Protein AF-A0A850MEY6-F1 (afdb_monomer)

Sequence (244 aa):
MKQANIFVISSWDDVTRLDLKLCELLETYKLKGTFFVVNNWMGKKISKDGLLHISESHEVGAHTLNHVNLTHIPAEVAKREIFESKRLLEKVLGKPVTSFAYPQGSYDKNHVEMVRNAKYLCARTTKPFYTAPAENPYELNVTIWAYPHALRDIRGMFRLFNLSPNLVVSPLRIKKWNELGKQIFDVLLESGGVFHFFGHAWQVEEIDGWRKLEDLLAHIAFRKNVTCVTITEHAKLCYYSGAK

Mean predicted aligned error: 3.36 Å

Structure (mmCIF, N/CA/C/O backbone):
data_AF-A0A850MEY6-F1
#
_entry.id   AF-A0A850MEY6-F1
#
loop_
_atom_site.group_PDB
_atom_site.id
_atom_site.type_symbol
_atom_site.label_atom_id
_atom_site.label_alt_id
_atom_site.label_comp_id
_atom_site.label_asym_id
_atom_site.label_entity_id
_atom_site.label_seq_id
_atom_site.pdbx_PDB_ins_code
_atom_site.Cartn_x
_atom_site.Cartn_y
_atom_site.Cartn_z
_atom_site.occupancy
_atom_site.B_iso_or_equiv
_atom_site.auth_seq_id
_atom_site.auth_comp_id
_atom_site.auth_asym_id
_atom_site.auth_atom_id
_atom_site.pdbx_PDB_model_num
ATOM 1 N N . MET A 1 1 ? -25.469 8.705 18.516 1.00 46.06 1 MET A N 1
ATOM 2 C CA . MET A 1 1 ? -24.566 9.255 17.478 1.00 46.06 1 MET A CA 1
ATOM 3 C C . MET A 1 1 ? -24.394 8.183 16.409 1.00 46.06 1 MET A C 1
ATOM 5 O O . MET A 1 1 ? -24.237 7.031 16.791 1.00 46.06 1 MET A O 1
ATOM 9 N N . LYS A 1 2 ? -24.529 8.495 15.109 1.00 51.94 2 LYS A N 1
ATOM 10 C CA . LYS A 1 2 ? -24.239 7.511 14.045 1.00 51.94 2 LYS A CA 1
ATOM 11 C C . LYS A 1 2 ? -22.766 7.125 14.163 1.00 51.94 2 LYS A C 1
ATOM 13 O O . LYS A 1 2 ? -21.929 8.018 14.229 1.00 51.94 2 LYS A O 1
ATOM 18 N N . GLN A 1 3 ? -22.475 5.831 14.240 1.00 60.31 3 GLN A N 1
ATOM 19 C CA . GLN A 1 3 ? -21.097 5.362 14.304 1.00 60.31 3 GLN A CA 1
ATOM 20 C C . GLN A 1 3 ? -20.411 5.663 12.966 1.00 60.31 3 GLN A C 1
ATOM 22 O O . GLN A 1 3 ? -21.001 5.429 11.909 1.00 60.31 3 GLN A O 1
ATOM 27 N N . ALA A 1 4 ? -19.230 6.276 13.012 1.00 75.88 4 ALA A N 1
ATOM 28 C CA . ALA A 1 4 ? -18.518 6.697 11.816 1.00 75.88 4 ALA A CA 1
ATOM 29 C C . ALA A 1 4 ? -17.870 5.481 11.134 1.00 75.88 4 ALA A C 1
ATOM 31 O O . ALA A 1 4 ? -17.290 4.624 11.798 1.00 75.88 4 ALA A O 1
ATOM 32 N N . ASN A 1 5 ? -17.994 5.385 9.809 1.00 89.50 5 ASN A N 1
ATOM 33 C CA . ASN A 1 5 ? -17.377 4.297 9.052 1.00 89.50 5 ASN A CA 1
ATOM 34 C C . ASN A 1 5 ? -15.889 4.582 8.837 1.00 89.50 5 ASN A C 1
ATOM 36 O O . ASN A 1 5 ? -15.508 5.697 8.466 1.00 89.50 5 ASN A O 1
ATOM 40 N N . ILE A 1 6 ? -15.066 3.552 9.016 1.00 95.75 6 ILE A N 1
ATOM 41 C CA . ILE A 1 6 ? -13.631 3.588 8.738 1.00 95.75 6 ILE A CA 1
ATOM 42 C C . ILE A 1 6 ? -13.306 2.672 7.555 1.00 95.75 6 ILE A C 1
ATOM 44 O O . ILE A 1 6 ? -13.757 1.524 7.490 1.00 95.75 6 ILE A O 1
ATOM 48 N N . PHE A 1 7 ? -12.495 3.171 6.625 1.00 97.44 7 PHE A N 1
ATOM 49 C CA . PHE A 1 7 ? -11.856 2.353 5.600 1.00 97.44 7 PHE A CA 1
ATOM 50 C C . PHE A 1 7 ? -10.504 1.867 6.103 1.00 97.44 7 PHE A C 1
ATOM 52 O O . PHE A 1 7 ? -9.666 2.670 6.507 1.00 97.44 7 PHE A O 1
ATOM 59 N N . VAL A 1 8 ? -10.275 0.559 6.053 1.00 98.38 8 VAL A N 1
ATOM 60 C CA . VAL A 1 8 ? -8.965 -0.035 6.333 1.00 98.38 8 VAL A CA 1
ATOM 61 C C . VAL A 1 8 ? -8.339 -0.471 5.022 1.00 98.38 8 VAL A C 1
ATOM 63 O O . VAL A 1 8 ? -8.944 -1.228 4.263 1.00 98.38 8 VAL A O 1
ATOM 66 N N . ILE A 1 9 ? -7.113 -0.010 4.789 1.00 98.56 9 ILE A N 1
ATOM 67 C CA . ILE A 1 9 ? -6.319 -0.319 3.604 1.00 98.56 9 ILE A CA 1
ATOM 68 C C . ILE A 1 9 ? -4.976 -0.879 4.061 1.00 98.56 9 ILE A C 1
ATOM 70 O O . ILE A 1 9 ? -4.296 -0.294 4.906 1.00 98.56 9 ILE A O 1
ATOM 74 N N . SER A 1 10 ? -4.578 -2.001 3.472 1.00 98.44 10 SER A N 1
ATOM 75 C CA . SER A 1 10 ? -3.247 -2.573 3.641 1.00 98.44 10 SER A CA 1
ATOM 76 C C . SER A 1 10 ? -2.540 -2.603 2.292 1.00 98.44 10 SER A C 1
ATOM 78 O O . SER A 1 10 ? -3.120 -3.072 1.309 1.00 98.44 10 SER A O 1
ATOM 80 N N . SER A 1 11 ? -1.306 -2.105 2.216 1.00 98.69 11 SER A N 1
ATOM 81 C CA . SER A 1 11 ? -0.523 -2.199 0.980 1.00 98.69 11 SER A CA 1
ATOM 82 C C . SER A 1 11 ? 0.934 -2.566 1.198 1.00 98.69 11 SER A C 1
ATOM 84 O O . SER A 1 11 ? 1.550 -2.126 2.166 1.00 98.69 11 SER A O 1
ATOM 86 N N . TRP A 1 12 ? 1.489 -3.320 0.261 1.00 98.75 12 TRP A N 1
ATOM 87 C CA . TRP A 1 12 ? 2.772 -3.984 0.419 1.00 98.75 12 TRP A CA 1
ATOM 88 C C . TRP A 1 12 ? 3.613 -3.806 -0.827 1.00 98.75 12 TRP A C 1
ATOM 90 O O . TRP A 1 12 ? 3.188 -4.163 -1.925 1.00 98.75 12 TRP A O 1
ATOM 100 N N . ASP A 1 13 ? 4.781 -3.213 -0.644 1.00 98.56 13 ASP A N 1
ATOM 101 C CA . ASP A 1 13 ? 5.708 -2.917 -1.728 1.00 98.56 13 ASP A CA 1
ATOM 102 C C . ASP A 1 13 ? 6.723 -4.048 -1.876 1.00 98.56 13 ASP A C 1
ATOM 104 O O . ASP A 1 13 ? 6.916 -4.855 -0.963 1.00 98.56 13 ASP A O 1
ATOM 108 N N . ASP A 1 14 ? 7.415 -4.066 -3.013 1.00 98.00 14 ASP A N 1
ATOM 109 C CA . ASP A 1 14 ? 8.555 -4.952 -3.245 1.00 98.00 14 ASP A CA 1
ATOM 110 C C . ASP A 1 14 ? 8.214 -6.440 -3.172 1.00 98.00 14 ASP A C 1
ATOM 112 O O . ASP A 1 14 ? 8.955 -7.218 -2.574 1.00 98.00 14 ASP A O 1
ATOM 116 N N . VAL A 1 15 ? 7.107 -6.840 -3.806 1.00 98.12 15 VAL A N 1
ATOM 117 C CA . VAL A 1 15 ? 6.575 -8.209 -3.720 1.00 98.12 15 VAL A CA 1
ATOM 118 C C . VAL A 1 15 ? 7.656 -9.275 -3.937 1.00 98.12 15 VAL A C 1
ATOM 120 O O . VAL A 1 15 ? 8.347 -9.337 -4.961 1.00 98.12 15 VAL A O 1
ATOM 123 N N . THR A 1 16 ? 7.747 -10.169 -2.960 1.00 98.12 16 THR A N 1
ATOM 124 C CA . THR A 1 16 ? 8.625 -11.333 -2.892 1.00 98.12 16 THR A CA 1
ATOM 125 C C . THR A 1 16 ? 7.825 -12.591 -2.537 1.00 98.12 16 THR A C 1
ATOM 127 O O . THR A 1 16 ? 6.626 -12.552 -2.292 1.00 98.12 16 THR A O 1
ATOM 130 N N . ARG A 1 17 ? 8.495 -13.741 -2.438 1.00 97.94 17 ARG A N 1
ATOM 131 C CA . ARG A 1 17 ? 7.904 -14.988 -1.927 1.00 97.94 17 ARG A CA 1
ATOM 132 C C . ARG A 1 17 ? 7.351 -14.885 -0.499 1.00 97.94 17 ARG A C 1
ATOM 134 O O . ARG A 1 17 ? 6.489 -15.680 -0.149 1.00 97.94 17 ARG A O 1
ATOM 141 N N . LEU A 1 18 ? 7.840 -13.948 0.322 1.00 98.25 18 LEU A N 1
ATOM 142 C CA . LEU A 1 18 ? 7.333 -13.750 1.688 1.00 98.25 18 LEU A CA 1
ATOM 143 C C . LEU A 1 18 ? 5.910 -13.188 1.690 1.00 98.25 18 LEU A C 1
ATOM 145 O O . LEU A 1 18 ? 5.170 -13.389 2.648 1.00 98.25 18 LEU A O 1
ATOM 149 N N . ASP A 1 19 ? 5.512 -12.528 0.607 1.00 98.56 19 ASP A N 1
ATOM 150 C CA . ASP A 1 19 ? 4.178 -11.968 0.469 1.00 98.56 19 ASP A CA 1
ATOM 151 C C . ASP A 1 19 ? 3.103 -13.060 0.365 1.00 98.56 19 ASP A C 1
ATOM 153 O O . ASP A 1 19 ? 1.959 -12.794 0.701 1.00 98.56 19 ASP A O 1
ATOM 157 N N . LEU A 1 20 ? 3.461 -14.308 0.024 1.00 98.44 20 LEU A N 1
ATOM 158 C CA . LEU A 1 20 ? 2.539 -15.452 0.095 1.00 98.44 20 LEU A CA 1
ATOM 159 C C . LEU A 1 20 ? 2.096 -15.726 1.542 1.00 98.44 20 LEU A C 1
ATOM 161 O O . LEU A 1 20 ? 0.903 -15.777 1.821 1.00 98.44 20 LEU A O 1
ATOM 165 N N . LYS A 1 21 ? 3.050 -15.768 2.484 1.00 98.31 21 LYS A N 1
ATOM 166 C CA . LYS A 1 21 ? 2.773 -15.878 3.930 1.00 98.31 21 LYS A CA 1
ATOM 167 C C . LYS A 1 21 ? 1.927 -14.705 4.429 1.00 98.31 21 LYS A C 1
ATOM 169 O O . LYS A 1 21 ? 1.056 -14.863 5.278 1.00 98.31 21 LYS A O 1
ATOM 174 N N . LEU A 1 22 ? 2.197 -13.507 3.916 1.00 98.56 22 LEU A N 1
ATOM 175 C CA . LEU A 1 22 ? 1.427 -12.320 4.263 1.00 98.56 22 LEU A CA 1
ATOM 176 C C . LEU A 1 22 ? -0.014 -12.381 3.736 1.00 98.56 22 LEU A C 1
ATOM 178 O O . LEU A 1 22 ? -0.918 -11.955 4.449 1.00 98.56 22 LEU A O 1
ATOM 182 N N . CYS A 1 23 ? -0.237 -12.904 2.528 1.00 98.12 23 CYS A N 1
ATOM 183 C CA . CYS A 1 23 ? -1.581 -13.101 1.981 1.00 98.12 23 CYS A CA 1
ATOM 184 C C . CYS A 1 23 ? -2.399 -14.030 2.877 1.00 98.12 23 CYS A C 1
ATOM 186 O O . CYS A 1 23 ? -3.453 -13.625 3.358 1.00 98.12 23 CYS A O 1
ATOM 188 N N . GLU A 1 24 ? -1.858 -15.204 3.212 1.00 98.00 24 GLU A N 1
ATOM 189 C CA . GLU A 1 24 ? -2.502 -16.159 4.127 1.00 98.00 24 GLU A CA 1
ATOM 190 C C . GLU A 1 24 ? -2.858 -15.508 5.478 1.00 98.00 24 GLU A C 1
ATOM 192 O O . GLU A 1 24 ? -3.949 -15.702 6.029 1.00 98.00 24 GLU A O 1
ATOM 197 N N . LEU A 1 25 ? -1.956 -14.673 6.006 1.00 98.50 25 LEU A N 1
ATOM 198 C CA . LEU A 1 25 ? -2.193 -13.941 7.245 1.00 98.50 25 LEU A CA 1
ATOM 199 C C . LEU A 1 25 ? -3.326 -12.909 7.101 1.00 98.50 25 LEU A C 1
ATOM 201 O O . LEU A 1 25 ? -4.195 -12.832 7.967 1.00 98.50 25 LEU A O 1
ATOM 205 N N . LEU A 1 26 ? -3.359 -12.120 6.024 1.00 98.50 26 LEU A N 1
ATOM 206 C CA . LEU A 1 26 ? -4.442 -11.158 5.776 1.00 98.50 26 LEU A CA 1
ATOM 207 C C . LEU A 1 26 ? -5.796 -11.866 5.614 1.00 98.50 26 LEU A C 1
ATOM 209 O O . LEU A 1 26 ? -6.794 -11.419 6.189 1.00 98.50 26 LEU A O 1
ATOM 213 N N . GLU A 1 27 ? -5.825 -12.985 4.889 1.00 97.62 27 GLU A N 1
ATOM 214 C CA . GLU A 1 27 ? -7.019 -13.806 4.671 1.00 97.62 27 GLU A CA 1
ATOM 215 C C . GLU A 1 27 ? -7.578 -14.374 5.980 1.00 97.62 27 GLU A C 1
ATOM 217 O O . GLU A 1 27 ? -8.789 -14.297 6.209 1.00 97.62 27 GLU A O 1
ATOM 222 N N . THR A 1 28 ? -6.707 -14.833 6.887 1.00 97.94 28 THR A N 1
ATOM 223 C CA . THR A 1 28 ? -7.082 -15.308 8.235 1.00 97.94 28 THR A CA 1
ATOM 224 C C . THR A 1 28 ? -7.922 -14.273 8.992 1.00 97.94 28 THR A C 1
ATOM 226 O O . THR A 1 28 ? -8.887 -14.613 9.681 1.00 97.94 28 THR A O 1
ATOM 229 N N . TYR A 1 29 ? -7.611 -12.989 8.811 1.00 97.88 29 TYR A N 1
ATOM 230 C CA . TYR A 1 29 ? -8.306 -11.877 9.459 1.00 97.88 29 TYR A CA 1
ATOM 231 C C . TYR A 1 29 ? -9.373 -11.207 8.581 1.00 97.88 29 TYR A C 1
ATOM 233 O O . TYR A 1 29 ? -9.971 -10.213 8.996 1.00 97.88 29 TYR A O 1
ATOM 241 N N . LYS A 1 30 ? -9.666 -11.758 7.394 1.00 96.25 30 LYS A N 1
ATOM 242 C CA . LYS A 1 30 ? -10.596 -11.198 6.395 1.00 96.25 30 LYS A CA 1
ATOM 243 C C . LYS A 1 30 ? -10.234 -9.774 5.958 1.00 96.25 30 LYS A C 1
ATOM 245 O O . LYS A 1 30 ? -11.112 -8.957 5.672 1.00 96.25 30 LYS A O 1
ATOM 250 N N . LEU A 1 31 ? -8.941 -9.464 5.921 1.00 97.50 31 LEU A N 1
ATOM 251 C CA . LEU A 1 31 ? -8.420 -8.213 5.383 1.00 97.50 31 LEU A CA 1
ATOM 252 C C . LEU A 1 31 ? -8.000 -8.409 3.926 1.00 97.50 31 LEU A C 1
ATOM 254 O O . LEU A 1 31 ? -7.572 -9.484 3.515 1.00 97.50 31 LEU A O 1
ATOM 258 N N . LYS A 1 32 ? -8.105 -7.337 3.140 1.00 97.00 32 LYS A N 1
ATOM 259 C CA . LYS A 1 32 ? -7.581 -7.297 1.774 1.00 97.00 32 LYS A CA 1
ATOM 260 C C . LYS A 1 32 ? -6.239 -6.572 1.750 1.00 97.00 32 LYS A C 1
ATOM 262 O O . LYS A 1 32 ? -6.050 -5.598 2.479 1.00 97.00 32 LYS A O 1
ATOM 267 N N . GLY A 1 33 ? -5.338 -7.023 0.881 1.00 98.38 33 GLY A N 1
ATOM 268 C CA . GLY A 1 33 ? -4.076 -6.355 0.578 1.00 98.38 33 GLY A CA 1
ATOM 269 C C . GLY A 1 33 ? -4.045 -5.763 -0.832 1.00 98.38 33 GLY A C 1
ATOM 270 O O . GLY A 1 33 ? -4.787 -6.180 -1.722 1.00 98.38 33 GLY A O 1
ATOM 271 N N . THR A 1 34 ? -3.171 -4.777 -1.029 1.00 98.88 34 THR A N 1
ATOM 272 C CA . THR A 1 34 ? -2.706 -4.322 -2.348 1.00 98.88 34 THR A CA 1
ATOM 273 C C . THR A 1 34 ? -1.200 -4.537 -2.451 1.00 98.88 34 THR A C 1
ATOM 275 O O . THR A 1 34 ? -0.451 -3.938 -1.686 1.00 98.88 34 THR A O 1
ATOM 278 N N . PHE A 1 35 ? -0.758 -5.371 -3.385 1.00 98.88 35 PHE A N 1
ATOM 279 C CA . PHE A 1 35 ? 0.627 -5.819 -3.522 1.00 98.88 35 PHE A CA 1
ATOM 280 C C . PHE A 1 35 ? 1.276 -5.190 -4.757 1.00 98.88 35 PHE A C 1
ATOM 282 O O . PHE A 1 35 ? 0.852 -5.442 -5.885 1.00 98.88 35 PHE A O 1
ATOM 289 N N . PHE A 1 36 ? 2.287 -4.348 -4.558 1.00 98.81 36 PHE A N 1
ATOM 290 C CA . PHE A 1 36 ? 2.920 -3.551 -5.603 1.00 98.81 36 PHE A CA 1
ATOM 291 C C . PHE A 1 36 ? 4.180 -4.230 -6.152 1.00 98.81 36 PHE A C 1
ATOM 293 O O . PHE A 1 36 ? 5.188 -4.393 -5.465 1.00 98.81 36 PHE A O 1
ATOM 300 N N . VAL A 1 37 ? 4.122 -4.625 -7.424 1.00 98.69 37 VAL A N 1
ATOM 301 C CA . VAL A 1 37 ? 5.127 -5.484 -8.062 1.00 98.69 37 VAL A CA 1
ATOM 302 C C . VAL A 1 37 ? 6.134 -4.674 -8.865 1.00 98.69 37 VAL A C 1
ATOM 304 O O . VAL A 1 37 ? 5.768 -3.887 -9.739 1.00 98.69 37 VAL A O 1
ATOM 307 N N . VAL A 1 38 ? 7.415 -4.960 -8.637 1.00 98.62 38 VAL A N 1
ATOM 308 C CA . VAL A 1 38 ? 8.517 -4.551 -9.514 1.00 98.62 38 VAL A CA 1
ATOM 309 C C . VAL A 1 38 ? 8.675 -5.601 -10.614 1.00 98.62 38 VAL A C 1
ATOM 311 O O . VAL A 1 38 ? 9.058 -6.743 -10.342 1.00 98.62 38 VAL A O 1
ATOM 314 N N . ASN A 1 39 ? 8.389 -5.252 -11.871 1.00 97.62 39 ASN A N 1
ATOM 315 C CA . ASN A 1 39 ? 8.290 -6.259 -12.937 1.00 97.62 39 ASN A CA 1
ATOM 316 C C . ASN A 1 39 ? 9.573 -7.083 -13.121 1.00 97.62 39 ASN A C 1
ATOM 318 O O . ASN A 1 39 ? 9.497 -8.301 -13.274 1.00 97.62 39 ASN A O 1
ATOM 322 N N . ASN A 1 40 ? 10.754 -6.458 -13.078 1.00 97.06 40 ASN A N 1
ATOM 323 C CA . ASN A 1 40 ? 12.022 -7.154 -13.333 1.00 97.06 40 ASN A CA 1
ATOM 324 C C . ASN A 1 40 ? 12.514 -8.017 -12.159 1.00 97.06 40 ASN A C 1
ATOM 326 O O . ASN A 1 40 ? 13.584 -8.635 -12.241 1.00 97.06 40 ASN A O 1
ATOM 330 N N . TRP A 1 41 ? 11.740 -8.084 -11.074 1.00 97.00 41 TRP A N 1
ATOM 331 C CA . TRP A 1 41 ? 11.948 -9.021 -9.974 1.00 97.00 41 TRP A CA 1
ATOM 332 C C . TRP A 1 41 ? 11.083 -10.281 -10.094 1.00 97.00 41 TRP A C 1
ATOM 334 O O . TRP A 1 41 ? 11.363 -11.270 -9.409 1.00 97.00 41 TRP A O 1
ATOM 344 N N . MET A 1 42 ? 10.087 -10.299 -10.987 1.00 95.06 42 MET A N 1
ATOM 345 C CA . MET A 1 42 ? 9.326 -11.511 -11.297 1.00 95.06 42 MET A CA 1
ATOM 346 C C . MET A 1 42 ? 10.258 -12.614 -11.823 1.00 95.06 42 MET A C 1
ATOM 348 O O . MET A 1 42 ? 11.201 -12.359 -12.571 1.00 95.06 42 MET A O 1
ATOM 352 N N . GLY A 1 43 ? 10.026 -13.850 -11.384 1.00 92.88 43 GLY A N 1
ATOM 353 C CA . GLY A 1 43 ? 10.892 -15.006 -11.637 1.00 92.88 43 GLY A CA 1
ATOM 354 C C . GLY A 1 43 ? 12.149 -15.069 -10.759 1.00 92.88 43 GLY A C 1
ATOM 355 O O . GLY A 1 43 ? 12.790 -16.113 -10.714 1.00 92.88 43 GLY A O 1
ATOM 356 N N . LYS A 1 44 ? 12.495 -13.991 -10.038 1.00 94.56 44 LYS A N 1
ATOM 357 C CA . LYS A 1 44 ? 13.663 -13.931 -9.136 1.00 94.56 44 LYS A CA 1
ATOM 358 C C . LYS A 1 44 ? 13.268 -13.844 -7.665 1.00 94.56 44 LYS A C 1
ATOM 360 O O . LYS A 1 44 ? 13.828 -14.545 -6.830 1.00 94.56 44 LYS A O 1
ATOM 365 N N . LYS A 1 45 ? 12.335 -12.947 -7.342 1.00 96.94 45 LYS A N 1
ATOM 366 C CA . LYS A 1 45 ? 11.856 -12.684 -5.976 1.00 96.94 45 LYS A CA 1
ATOM 367 C C . LYS A 1 45 ? 10.490 -13.310 -5.714 1.00 96.94 45 LYS A C 1
ATOM 369 O O . LYS A 1 45 ? 10.238 -13.709 -4.583 1.00 96.94 45 LYS A O 1
ATOM 374 N N . ILE A 1 46 ? 9.658 -13.427 -6.746 1.00 97.00 46 ILE A N 1
ATOM 375 C CA . ILE A 1 46 ? 8.332 -14.055 -6.727 1.00 97.00 46 ILE A CA 1
ATOM 376 C C . ILE A 1 46 ? 8.120 -14.817 -8.043 1.00 97.00 46 ILE A C 1
ATOM 378 O O . ILE A 1 46 ? 8.524 -14.335 -9.104 1.00 97.00 46 ILE A O 1
ATOM 382 N N . SER A 1 47 ? 7.539 -16.017 -7.993 1.00 97.56 47 SER A N 1
ATOM 383 C CA . SER A 1 47 ? 7.194 -16.783 -9.199 1.00 97.56 47 SER A CA 1
ATOM 384 C C . SER A 1 47 ? 5.938 -16.216 -9.867 1.00 97.56 47 SER A C 1
ATOM 386 O O . SER A 1 47 ? 5.147 -15.517 -9.235 1.00 97.56 47 SER A O 1
ATOM 388 N N . LYS A 1 48 ? 5.728 -16.534 -11.151 1.00 97.12 48 LYS A N 1
ATOM 389 C CA . LYS A 1 48 ? 4.485 -16.166 -11.845 1.00 97.12 48 LYS A CA 1
ATOM 390 C C . LYS A 1 48 ? 3.261 -16.749 -11.132 1.00 97.12 48 LYS A C 1
ATOM 392 O O . LYS A 1 48 ? 2.303 -16.022 -10.908 1.00 97.12 48 LYS A O 1
ATOM 397 N N . ASP A 1 49 ? 3.324 -18.021 -10.750 1.00 97.88 49 ASP A N 1
ATOM 398 C CA . ASP A 1 49 ? 2.209 -18.709 -10.093 1.00 97.88 49 ASP A CA 1
ATOM 399 C C . ASP A 1 49 ? 1.923 -18.127 -8.709 1.00 97.88 49 ASP A C 1
ATOM 401 O O . ASP A 1 49 ? 0.768 -17.897 -8.371 1.00 97.88 49 ASP A O 1
ATOM 405 N N . GLY A 1 50 ? 2.967 -17.784 -7.945 1.00 97.94 50 GLY A N 1
ATOM 406 C CA . GLY A 1 50 ? 2.801 -17.097 -6.667 1.00 97.94 50 GLY A CA 1
ATOM 407 C C . GLY A 1 50 ? 2.119 -15.742 -6.841 1.00 97.94 50 GLY A C 1
ATOM 408 O O . GLY A 1 50 ? 1.213 -15.405 -6.091 1.00 97.94 50 GLY A O 1
ATOM 409 N N . LEU A 1 51 ? 2.489 -14.983 -7.874 1.00 97.69 51 LEU A N 1
ATOM 410 C CA . LEU A 1 51 ? 1.834 -13.710 -8.157 1.00 97.69 51 LEU A CA 1
ATOM 411 C C . LEU A 1 51 ? 0.371 -13.875 -8.602 1.00 97.69 51 LEU A C 1
ATOM 413 O O . LEU A 1 51 ? -0.483 -13.082 -8.204 1.00 97.69 51 LEU A O 1
ATOM 417 N N . LEU A 1 52 ? 0.079 -14.888 -9.422 1.00 98.31 52 LEU A N 1
ATOM 418 C CA . LEU A 1 52 ? -1.291 -15.212 -9.819 1.00 98.31 52 LEU A CA 1
ATOM 419 C C . LEU A 1 52 ? -2.139 -15.574 -8.600 1.00 98.31 52 LEU A C 1
ATOM 421 O O . LEU A 1 52 ? -3.230 -15.023 -8.478 1.00 98.31 52 LEU A O 1
ATOM 425 N N . HIS A 1 53 ? -1.600 -16.385 -7.688 1.00 98.06 53 HIS A N 1
ATOM 426 C CA . HIS A 1 53 ? -2.254 -16.761 -6.438 1.00 98.06 53 HIS A CA 1
ATOM 427 C C . HIS A 1 53 ? -2.587 -15.545 -5.562 1.00 98.06 53 HIS A C 1
ATOM 429 O O . HIS A 1 53 ? -3.742 -15.359 -5.197 1.00 98.06 53 HIS A O 1
ATOM 435 N N . ILE A 1 54 ? -1.628 -14.633 -5.328 1.00 98.31 54 ILE A N 1
ATOM 436 C CA . ILE A 1 54 ? -1.893 -13.361 -4.618 1.00 98.31 54 ILE A CA 1
ATOM 437 C C . ILE A 1 54 ? -3.074 -12.624 -5.263 1.00 98.31 54 ILE A C 1
ATOM 439 O O . ILE A 1 54 ? -3.939 -12.069 -4.585 1.00 98.31 54 ILE A O 1
ATOM 443 N N . SER A 1 55 ? -3.127 -12.624 -6.594 1.00 98.12 55 SER A N 1
ATOM 444 C CA . SER A 1 55 ? -4.151 -11.902 -7.335 1.00 98.12 55 SER A CA 1
ATOM 445 C C . SER A 1 55 ? -5.561 -12.503 -7.211 1.00 98.12 55 SER A C 1
ATOM 447 O O . SER A 1 55 ? -6.514 -11.831 -7.601 1.00 98.12 55 SER A O 1
ATOM 449 N N . GLU A 1 56 ? -5.733 -13.729 -6.713 1.00 97.00 56 GLU A N 1
ATOM 450 C CA . GLU A 1 56 ? -7.050 -14.370 -6.565 1.00 97.00 56 GLU A CA 1
ATOM 451 C C . GLU A 1 56 ? -7.903 -13.668 -5.498 1.00 97.00 56 GLU A C 1
ATOM 453 O O . GLU A 1 56 ? -9.081 -13.394 -5.736 1.00 97.00 56 GLU A O 1
ATOM 458 N N . SER A 1 57 ? -7.285 -13.294 -4.372 1.00 95.56 57 SER A N 1
ATOM 459 C CA . SER A 1 57 ? -7.956 -12.687 -3.209 1.00 95.56 57 SER A CA 1
ATOM 460 C C . SER A 1 57 ? -7.569 -11.226 -2.957 1.00 95.56 57 SER A C 1
ATOM 462 O O . SER A 1 57 ? -8.228 -10.520 -2.182 1.00 95.56 57 SER A O 1
ATOM 464 N N . HIS A 1 58 ? -6.491 -10.747 -3.581 1.00 98.56 58 HIS A N 1
ATOM 465 C CA . HIS A 1 58 ? -5.925 -9.427 -3.323 1.00 98.56 58 HIS A CA 1
ATOM 466 C C . HIS A 1 58 ? -5.683 -8.620 -4.599 1.00 98.56 58 HIS A C 1
ATOM 468 O O . HIS A 1 58 ? -5.645 -9.132 -5.721 1.00 98.56 58 HIS A O 1
ATOM 474 N N . GLU A 1 59 ? -5.525 -7.308 -4.428 1.00 98.81 59 GLU A N 1
ATOM 475 C CA . GLU A 1 59 ? -5.148 -6.434 -5.530 1.00 98.81 59 GLU A CA 1
ATOM 476 C C . GLU A 1 59 ? -3.649 -6.558 -5.810 1.00 98.81 59 GLU A C 1
ATOM 478 O O . GLU A 1 59 ? -2.832 -6.533 -4.890 1.00 98.81 59 GLU A O 1
ATOM 483 N N . VAL A 1 60 ? -3.285 -6.620 -7.090 1.00 98.88 60 VAL A N 1
ATOM 484 C CA . VAL A 1 60 ? -1.900 -6.496 -7.548 1.00 98.88 60 VAL A CA 1
ATOM 485 C C . VAL A 1 60 ? -1.757 -5.178 -8.310 1.00 98.88 60 VAL A C 1
ATOM 487 O O . VAL A 1 60 ? -2.436 -4.956 -9.314 1.00 98.88 60 VAL A O 1
ATOM 490 N N . GLY A 1 61 ? -0.881 -4.307 -7.815 1.00 98.75 61 GLY A N 1
ATOM 491 C CA . GLY A 1 61 ? -0.547 -3.006 -8.389 1.00 98.75 61 GLY A CA 1
ATOM 492 C C . GLY A 1 61 ? 0.865 -2.974 -8.978 1.00 98.75 61 GLY A C 1
ATOM 493 O O . GLY A 1 61 ? 1.676 -3.876 -8.766 1.00 98.75 61 GLY A O 1
ATOM 494 N N . ALA A 1 62 ? 1.182 -1.910 -9.710 1.00 98.81 62 ALA A N 1
ATOM 495 C CA . ALA A 1 62 ? 2.487 -1.726 -10.347 1.00 98.81 62 ALA A CA 1
ATOM 496 C C . ALA A 1 62 ? 3.452 -0.877 -9.499 1.00 98.81 62 ALA A C 1
ATOM 498 O O . ALA A 1 62 ? 3.036 0.104 -8.878 1.00 98.81 62 ALA A O 1
ATOM 499 N N . HIS A 1 63 ? 4.748 -1.209 -9.530 1.00 98.62 63 HIS A N 1
ATOM 500 C CA . HIS A 1 63 ? 5.810 -0.515 -8.792 1.00 98.62 63 HIS A CA 1
ATOM 501 C C . HIS A 1 63 ? 7.042 -0.187 -9.651 1.00 98.62 63 HIS A C 1
ATOM 503 O O . HIS A 1 63 ? 8.181 -0.340 -9.213 1.00 98.62 63 HIS A O 1
ATOM 509 N N . THR A 1 64 ? 6.818 0.286 -10.883 1.00 98.69 64 THR A N 1
ATOM 510 C CA . THR A 1 64 ? 7.830 0.471 -11.952 1.00 98.69 64 THR A CA 1
ATOM 511 C C . THR A 1 64 ? 8.427 -0.843 -12.470 1.00 98.69 64 THR A C 1
ATOM 513 O O . THR A 1 64 ? 8.176 -1.925 -11.935 1.00 98.69 64 THR A O 1
ATOM 516 N N . LEU A 1 65 ? 9.214 -0.776 -13.549 1.00 98.19 65 LEU A N 1
ATOM 517 C CA . LEU A 1 65 ? 9.898 -1.960 -14.067 1.00 98.19 65 LEU A CA 1
ATOM 518 C C . LEU A 1 65 ? 11.067 -2.357 -13.171 1.00 98.19 65 LEU A C 1
ATOM 520 O O . LEU A 1 65 ? 11.282 -3.547 -12.937 1.00 98.19 65 LEU A O 1
ATOM 524 N N . ASN A 1 66 ? 11.836 -1.361 -12.728 1.00 98.31 66 ASN A N 1
ATOM 525 C CA . ASN A 1 66 ? 13.168 -1.545 -12.152 1.00 98.31 66 ASN A CA 1
ATOM 526 C C . ASN A 1 66 ? 13.319 -1.036 -10.714 1.00 98.31 66 ASN A C 1
ATOM 528 O O . ASN A 1 66 ? 14.433 -1.053 -10.196 1.00 98.31 66 ASN A O 1
ATOM 532 N N . HIS A 1 67 ? 12.237 -0.589 -10.073 1.00 98.06 67 HIS A N 1
ATOM 533 C CA . HIS A 1 67 ? 12.273 0.036 -8.747 1.00 98.06 67 HIS A CA 1
ATOM 534 C C . HIS A 1 67 ? 13.143 1.311 -8.719 1.00 98.06 67 HIS A C 1
ATOM 536 O O . HIS A 1 67 ? 13.934 1.554 -7.806 1.00 98.06 67 HIS A O 1
ATOM 542 N N . VAL A 1 68 ? 13.034 2.128 -9.770 1.00 97.75 68 VAL A N 1
ATOM 543 C CA . VAL A 1 68 ? 13.813 3.367 -9.911 1.00 97.75 68 VAL A CA 1
ATOM 544 C C . VAL A 1 68 ? 13.121 4.539 -9.231 1.00 97.75 68 VAL A C 1
ATOM 546 O O . VAL A 1 68 ? 11.898 4.674 -9.271 1.00 97.75 68 VAL A O 1
ATOM 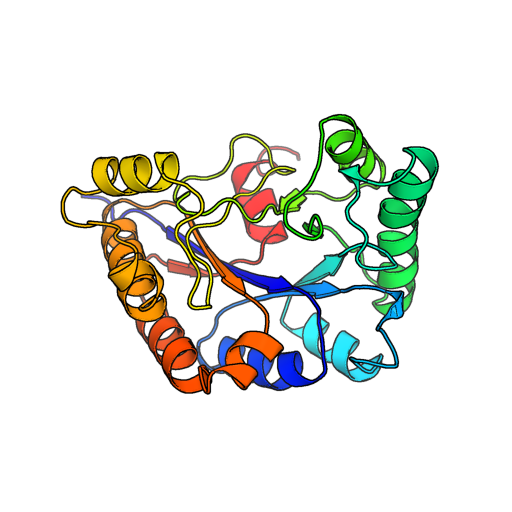549 N N . ASN A 1 69 ? 13.916 5.436 -8.647 1.00 97.94 69 ASN A N 1
ATOM 550 C CA . ASN A 1 69 ? 13.392 6.717 -8.199 1.00 97.94 69 ASN A CA 1
ATOM 551 C C . ASN A 1 69 ? 13.103 7.595 -9.425 1.00 97.94 69 ASN A C 1
ATOM 553 O O . ASN A 1 69 ? 14.024 8.044 -10.111 1.00 97.94 69 ASN A O 1
ATOM 557 N N . LEU A 1 70 ? 11.817 7.830 -9.686 1.00 98.25 70 LEU A N 1
ATOM 558 C CA . LEU A 1 70 ? 11.346 8.543 -10.869 1.00 98.25 70 LEU A CA 1
ATOM 559 C C . LEU A 1 70 ? 11.880 9.984 -10.947 1.00 98.25 70 LEU A C 1
ATOM 561 O O . LEU A 1 70 ? 12.120 10.485 -12.040 1.00 98.25 70 LEU A O 1
ATOM 565 N N . THR A 1 71 ? 12.160 10.635 -9.811 1.00 98.06 71 THR A N 1
ATOM 566 C CA . THR A 1 71 ? 12.685 12.013 -9.790 1.00 98.06 71 THR A CA 1
ATOM 567 C C . THR A 1 71 ? 14.179 12.106 -10.102 1.00 98.06 71 THR A C 1
ATOM 569 O O . THR A 1 71 ? 14.709 13.209 -10.197 1.00 98.06 71 THR A O 1
ATOM 572 N N . HIS A 1 72 ? 14.884 10.978 -10.233 1.00 97.94 72 HIS A N 1
ATOM 573 C CA . HIS A 1 72 ? 16.323 10.930 -10.529 1.00 97.94 72 HIS A CA 1
ATOM 574 C C . HIS A 1 72 ? 16.635 10.474 -11.959 1.00 97.94 72 HIS A C 1
ATOM 576 O O . HIS A 1 72 ? 17.799 10.263 -12.298 1.00 97.94 72 HIS A O 1
ATOM 582 N N . ILE A 1 73 ? 15.615 10.296 -12.797 1.00 98.25 73 ILE A N 1
ATOM 583 C CA . ILE A 1 73 ? 15.763 9.791 -14.162 1.00 98.25 73 ILE A CA 1
ATOM 584 C C . ILE A 1 73 ? 15.102 10.737 -15.174 1.00 98.25 73 ILE A C 1
ATOM 586 O O . ILE A 1 73 ? 14.218 11.513 -14.811 1.00 98.25 73 ILE A O 1
ATOM 590 N N . PRO A 1 74 ? 15.495 10.687 -16.459 1.00 98.31 74 PRO A N 1
ATOM 591 C CA . PRO A 1 74 ? 14.845 11.482 -17.497 1.00 98.31 74 PRO A CA 1
ATOM 592 C C . PRO A 1 74 ? 13.360 11.128 -17.670 1.00 98.31 74 PRO A C 1
ATOM 594 O O . PRO A 1 74 ? 12.976 9.962 -17.564 1.00 98.31 74 PRO A O 1
ATOM 597 N N . ALA A 1 75 ? 12.540 12.119 -18.033 1.00 98.12 75 ALA A N 1
ATOM 598 C CA . ALA A 1 75 ? 11.084 11.979 -18.160 1.00 98.12 75 ALA A CA 1
ATOM 599 C C . ALA A 1 75 ? 10.643 10.844 -19.106 1.00 98.12 75 ALA A C 1
ATOM 601 O O . ALA A 1 75 ? 9.713 10.106 -18.791 1.00 98.12 75 ALA A O 1
ATOM 602 N N . GLU A 1 76 ? 11.331 10.650 -20.234 1.00 98.19 76 GLU A N 1
ATOM 603 C CA . GLU A 1 76 ? 11.026 9.547 -21.160 1.00 98.19 76 GLU A CA 1
ATOM 604 C C . GLU A 1 76 ? 11.321 8.168 -20.551 1.00 98.19 76 GLU A C 1
ATOM 606 O O . GLU A 1 76 ? 10.589 7.204 -20.787 1.00 98.19 76 GLU A O 1
ATOM 611 N N . VAL A 1 77 ? 12.353 8.070 -19.704 1.00 98.50 77 VAL A N 1
ATOM 612 C CA . VAL A 1 77 ? 12.658 6.838 -18.965 1.00 98.50 77 VAL A CA 1
ATOM 613 C C . VAL A 1 77 ? 11.587 6.595 -17.904 1.00 98.50 77 VAL A C 1
ATOM 615 O O . VAL A 1 77 ? 11.060 5.489 -17.833 1.00 98.50 77 VAL A O 1
ATOM 618 N N . ALA A 1 78 ? 11.192 7.622 -17.145 1.00 98.69 78 ALA A N 1
ATOM 619 C CA . ALA A 1 78 ? 10.112 7.527 -16.160 1.00 98.69 78 ALA A CA 1
ATOM 620 C C . ALA A 1 78 ? 8.781 7.098 -16.799 1.00 98.69 78 ALA A C 1
ATOM 622 O O . ALA A 1 78 ? 8.096 6.205 -16.298 1.00 98.69 78 ALA A O 1
ATOM 623 N N . LYS A 1 79 ? 8.445 7.666 -17.961 1.00 98.69 79 LYS A N 1
ATOM 624 C CA . LYS A 1 79 ? 7.270 7.271 -18.741 1.00 98.69 79 LYS A CA 1
ATOM 625 C C . LYS A 1 79 ? 7.336 5.795 -19.127 1.00 98.69 79 LYS A C 1
ATOM 627 O O . LYS A 1 79 ? 6.368 5.070 -18.911 1.00 98.69 79 LYS A O 1
ATOM 632 N N . ARG A 1 80 ? 8.476 5.321 -19.640 1.00 98.69 80 ARG A N 1
A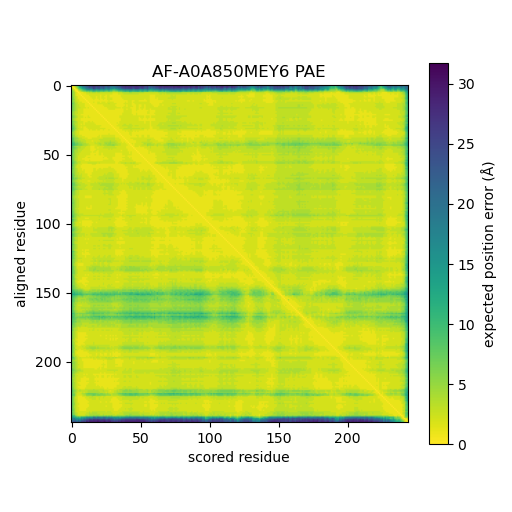TOM 633 C CA . ARG A 1 80 ? 8.666 3.898 -19.955 1.00 98.69 80 ARG A CA 1
ATOM 634 C C . ARG A 1 80 ? 8.498 3.017 -18.717 1.00 98.69 80 ARG A C 1
ATOM 636 O O . ARG A 1 80 ? 7.775 2.031 -18.787 1.00 98.69 80 ARG A O 1
ATOM 643 N N . GLU A 1 81 ? 9.113 3.380 -17.595 1.00 98.81 81 GLU A N 1
ATOM 644 C CA . GLU A 1 81 ? 9.011 2.655 -16.320 1.00 98.81 81 GLU A CA 1
ATOM 645 C C . GLU A 1 81 ? 7.561 2.489 -15.850 1.00 98.81 81 GLU A C 1
ATOM 647 O O . GLU A 1 81 ? 7.183 1.416 -15.387 1.00 98.81 81 GLU A O 1
ATOM 652 N N . ILE A 1 82 ? 6.731 3.521 -16.010 1.00 98.88 82 ILE A N 1
ATOM 653 C CA . ILE A 1 82 ? 5.325 3.520 -15.584 1.00 98.88 82 ILE A CA 1
ATOM 654 C C . ILE A 1 82 ? 4.436 2.717 -16.548 1.00 98.88 82 ILE A C 1
ATOM 656 O O . ILE A 1 82 ? 3.651 1.869 -16.110 1.00 98.88 82 ILE A O 1
ATOM 660 N N . PHE A 1 83 ? 4.542 2.984 -17.854 1.00 98.81 83 PHE A N 1
ATOM 661 C CA . PHE A 1 83 ? 3.664 2.396 -18.873 1.00 98.81 83 PHE A CA 1
ATOM 662 C C . PHE A 1 83 ? 3.960 0.913 -19.101 1.00 98.81 83 PHE A C 1
ATOM 664 O O . PHE A 1 83 ? 3.044 0.089 -19.134 1.00 98.81 83 PHE A O 1
ATOM 671 N N . GLU A 1 84 ? 5.236 0.554 -19.226 1.00 98.69 84 GLU A N 1
ATOM 672 C CA . GLU A 1 84 ? 5.619 -0.834 -19.469 1.00 98.69 84 GLU A CA 1
ATOM 673 C C . GLU A 1 84 ? 5.399 -1.704 -18.231 1.00 98.69 84 GLU A C 1
ATOM 675 O O . GLU A 1 84 ? 5.066 -2.880 -18.381 1.00 98.69 84 GLU A O 1
ATOM 680 N N . SER A 1 85 ? 5.518 -1.140 -17.021 1.00 98.56 85 SER A N 1
ATOM 681 C CA . SER A 1 85 ? 5.193 -1.859 -15.785 1.00 98.56 85 SER A CA 1
ATOM 682 C C . SER A 1 85 ? 3.742 -2.335 -15.794 1.00 98.56 85 SER A C 1
ATOM 684 O O . SER A 1 85 ? 3.502 -3.531 -15.611 1.00 98.56 85 SER A O 1
ATOM 686 N N . LYS A 1 86 ? 2.797 -1.455 -16.163 1.00 98.69 86 LYS A N 1
ATOM 687 C CA . LYS A 1 86 ? 1.385 -1.817 -16.363 1.00 98.69 86 LYS A CA 1
ATOM 688 C C . LYS A 1 86 ? 1.238 -2.912 -17.413 1.00 98.69 86 LYS A C 1
ATOM 690 O O . LYS A 1 86 ? 0.727 -3.987 -17.121 1.00 98.69 86 LYS A O 1
ATOM 695 N N . ARG A 1 87 ? 1.728 -2.650 -18.630 1.00 98.75 87 ARG A N 1
ATOM 696 C CA . ARG A 1 87 ? 1.525 -3.508 -19.805 1.00 98.75 87 ARG A CA 1
ATOM 697 C C . ARG A 1 87 ? 2.030 -4.930 -19.571 1.00 98.75 87 ARG A C 1
ATOM 699 O O . ARG A 1 87 ? 1.360 -5.901 -19.917 1.00 98.75 87 ARG A O 1
ATOM 706 N N . LEU A 1 88 ? 3.230 -5.063 -19.008 1.00 98.56 88 LEU A N 1
ATOM 707 C CA . LEU A 1 88 ? 3.831 -6.364 -18.730 1.00 98.56 88 LEU A CA 1
ATOM 708 C C . LEU A 1 88 ? 3.120 -7.084 -17.583 1.00 98.56 88 LEU A C 1
ATOM 710 O O . LEU A 1 88 ? 2.948 -8.299 -17.658 1.00 98.56 88 LEU A O 1
ATOM 714 N N . LEU A 1 89 ? 2.697 -6.356 -16.549 1.00 98.50 89 LEU A N 1
ATOM 715 C CA . LEU A 1 89 ? 2.010 -6.944 -15.404 1.00 98.50 89 LEU A CA 1
ATOM 716 C C . LEU A 1 89 ? 0.597 -7.413 -15.783 1.00 98.50 89 LEU A C 1
ATOM 718 O O . LEU A 1 89 ? 0.231 -8.540 -15.469 1.00 98.50 89 LEU A O 1
ATOM 722 N N . GLU A 1 90 ? -0.150 -6.632 -16.568 1.00 98.75 90 GLU A N 1
ATOM 723 C CA . GLU A 1 90 ? -1.450 -7.034 -17.130 1.00 98.75 90 GLU A CA 1
ATOM 724 C C . GLU A 1 90 ? -1.328 -8.272 -18.025 1.00 98.75 90 GLU A C 1
ATOM 726 O O . GLU A 1 90 ? -2.151 -9.181 -17.937 1.00 98.75 90 GLU A O 1
ATOM 731 N N . LYS A 1 91 ? -0.262 -8.368 -18.835 1.00 98.44 91 LYS A N 1
ATOM 732 C CA . LYS A 1 91 ? 0.016 -9.571 -19.638 1.00 98.44 91 LYS A CA 1
ATOM 733 C C . LYS A 1 91 ? 0.223 -10.815 -18.768 1.00 98.44 91 LYS A C 1
ATOM 735 O O . LYS A 1 91 ? -0.138 -11.913 -19.184 1.00 98.44 91 LYS A O 1
ATOM 740 N N . VAL A 1 92 ? 0.835 -10.665 -17.594 1.00 97.75 92 VAL A N 1
ATOM 741 C CA . VAL A 1 92 ? 1.057 -11.773 -16.655 1.00 97.75 92 VAL A CA 1
ATOM 742 C C . VAL A 1 92 ? -0.235 -12.161 -15.941 1.00 97.75 92 VAL A C 1
ATOM 744 O O . VAL A 1 92 ? -0.521 -13.353 -15.855 1.00 97.75 92 VAL A O 1
ATOM 747 N N . LEU A 1 93 ? -0.994 -11.174 -15.460 1.00 98.00 93 LEU A N 1
ATOM 748 C CA . LEU A 1 93 ? -2.193 -11.372 -14.641 1.00 98.00 93 LEU A CA 1
ATOM 749 C C . LEU A 1 93 ? -3.456 -11.694 -15.451 1.00 98.00 93 LEU A C 1
ATOM 751 O O . LEU A 1 93 ? -4.422 -12.199 -14.891 1.00 98.00 93 LEU A O 1
ATOM 755 N N . GLY A 1 94 ? -3.492 -11.349 -16.742 1.00 98.19 94 GLY A N 1
ATOM 756 C CA . GLY A 1 94 ? -4.679 -11.504 -17.590 1.00 98.19 94 GLY A CA 1
ATOM 757 C C . GLY A 1 94 ? -5.844 -10.573 -17.224 1.00 98.19 94 GLY A C 1
ATOM 758 O O . GLY A 1 94 ? -6.958 -10.777 -17.697 1.00 98.19 94 GLY A O 1
ATOM 759 N N . LYS A 1 95 ? -5.608 -9.556 -16.386 1.00 97.50 95 LYS A N 1
ATOM 760 C CA . LYS A 1 95 ? -6.614 -8.594 -15.913 1.00 97.50 95 LYS A CA 1
ATOM 761 C C . LYS A 1 95 ? -6.012 -7.194 -15.741 1.00 97.50 95 LYS A C 1
ATOM 763 O O . LYS A 1 95 ? -4.790 -7.090 -15.624 1.00 97.50 95 LYS A O 1
ATOM 768 N N . PRO A 1 96 ? -6.840 -6.130 -15.711 1.00 98.25 96 PRO A N 1
ATOM 769 C CA . PRO A 1 96 ? -6.351 -4.760 -15.583 1.00 98.25 96 PRO A CA 1
ATOM 770 C C . PRO A 1 96 ? -5.578 -4.514 -14.282 1.00 98.25 96 PRO A C 1
ATOM 772 O O . PRO A 1 96 ? -6.008 -4.941 -13.211 1.00 98.25 96 PRO A O 1
ATOM 775 N N . VAL A 1 97 ? -4.488 -3.750 -14.368 1.00 98.75 97 VAL A N 1
ATOM 776 C CA . VAL A 1 97 ? -3.717 -3.259 -13.216 1.00 98.75 97 VAL A CA 1
ATOM 777 C C . VAL A 1 97 ? -4.098 -1.804 -12.983 1.00 98.75 97 VAL A C 1
ATOM 779 O O . VAL A 1 97 ? -3.794 -0.930 -13.796 1.00 98.75 97 VAL A O 1
ATOM 782 N N . THR A 1 98 ? -4.793 -1.521 -11.887 1.00 98.69 98 THR A N 1
ATOM 783 C CA . THR A 1 98 ? -5.464 -0.228 -11.678 1.00 98.69 98 THR A CA 1
ATOM 784 C C . THR A 1 98 ? -4.781 0.695 -10.680 1.00 98.69 98 THR A C 1
ATOM 786 O O . THR A 1 98 ? -5.074 1.888 -10.693 1.00 98.69 98 THR A O 1
ATOM 789 N N . SER A 1 99 ? -3.855 0.202 -9.863 1.00 98.81 99 SER A N 1
ATOM 790 C CA . SER A 1 99 ? -3.107 1.018 -8.905 1.00 98.81 99 SER A CA 1
ATOM 791 C C . SER A 1 99 ? -1.614 1.036 -9.203 1.00 98.81 99 SER A C 1
ATOM 793 O O . SER A 1 99 ? -1.044 0.095 -9.764 1.00 98.81 99 SER A O 1
ATOM 795 N N . PHE A 1 100 ? -0.984 2.138 -8.810 1.00 98.88 100 PHE A N 1
ATOM 796 C CA . PHE A 1 100 ? 0.451 2.344 -8.916 1.00 98.88 100 PHE A CA 1
ATOM 797 C C . PHE A 1 100 ? 1.043 2.794 -7.579 1.00 98.88 100 PHE A C 1
ATOM 799 O O . PHE A 1 100 ? 0.404 3.459 -6.766 1.00 98.88 100 PHE A O 1
ATOM 806 N N . ALA A 1 101 ? 2.298 2.459 -7.359 1.00 98.81 101 ALA A N 1
ATOM 807 C CA . ALA A 1 101 ? 3.064 2.865 -6.202 1.00 98.81 101 ALA A CA 1
ATOM 808 C C . ALA A 1 101 ? 4.318 3.592 -6.666 1.00 98.81 101 ALA A C 1
ATOM 810 O O . ALA A 1 101 ? 5.110 3.015 -7.410 1.00 98.81 101 ALA A O 1
ATOM 811 N N . TYR A 1 102 ? 4.539 4.827 -6.209 1.00 98.75 102 TYR A N 1
ATOM 812 C CA . TYR A 1 102 ? 5.794 5.524 -6.499 1.00 98.75 102 TYR A CA 1
ATOM 813 C C . TYR A 1 102 ? 6.919 4.915 -5.646 1.00 98.75 102 TYR A C 1
ATOM 815 O O . TYR A 1 102 ? 6.797 4.947 -4.413 1.00 98.75 102 TYR A O 1
ATOM 823 N N . PRO A 1 103 ? 8.008 4.382 -6.239 1.00 98.31 103 PRO A N 1
ATOM 824 C CA . PRO A 1 103 ? 9.166 3.920 -5.476 1.00 98.31 103 PRO A CA 1
ATOM 825 C C . PRO A 1 103 ? 9.661 5.003 -4.523 1.00 98.31 103 PRO A C 1
ATOM 827 O O . PRO A 1 103 ? 9.776 6.174 -4.891 1.00 98.31 103 PRO A O 1
ATOM 830 N N . GLN A 1 104 ? 9.889 4.617 -3.265 1.00 95.62 104 GLN A N 1
ATOM 831 C CA . GLN A 1 104 ? 10.293 5.513 -2.169 1.00 95.62 104 GLN A CA 1
ATOM 832 C C . GLN A 1 104 ? 9.277 6.631 -1.834 1.00 95.62 104 GLN A C 1
ATOM 834 O O . GLN A 1 104 ? 9.521 7.442 -0.942 1.00 95.62 104 GLN A O 1
ATOM 839 N N . GLY A 1 105 ? 8.117 6.670 -2.497 1.00 96.38 105 GLY A N 1
ATOM 840 C CA . GLY A 1 105 ? 7.154 7.770 -2.421 1.00 96.38 105 GLY A CA 1
ATOM 841 C C . GLY A 1 105 ? 7.606 9.049 -3.132 1.00 96.38 105 GLY A C 1
ATOM 842 O O . GLY A 1 105 ? 7.026 10.104 -2.878 1.00 96.38 105 GLY A O 1
ATOM 843 N N . SER A 1 106 ? 8.628 8.972 -3.991 1.00 96.81 106 SER A N 1
ATOM 844 C CA . SER A 1 106 ? 9.184 10.110 -4.730 1.00 96.81 106 SER A CA 1
ATOM 845 C C . SER A 1 106 ? 8.501 10.280 -6.085 1.00 96.81 106 SER A C 1
ATOM 847 O O . SER A 1 106 ? 8.457 9.354 -6.892 1.00 96.81 106 SER A O 1
ATOM 849 N N . TYR A 1 107 ? 7.973 11.476 -6.338 1.00 98.31 107 TYR A N 1
ATOM 850 C CA . TYR A 1 107 ? 7.299 11.837 -7.583 1.00 98.31 107 TYR A CA 1
ATOM 851 C C . TYR A 1 107 ? 7.251 13.363 -7.742 1.00 98.31 107 TYR A C 1
ATOM 853 O O . TYR A 1 107 ? 7.518 14.113 -6.802 1.00 98.31 107 TYR A O 1
ATOM 861 N N . ASP A 1 108 ? 6.864 13.813 -8.933 1.00 97.88 108 ASP A N 1
ATOM 862 C CA . ASP A 1 108 ? 6.509 15.202 -9.226 1.00 97.88 108 ASP A CA 1
ATOM 863 C C . ASP A 1 108 ? 5.180 15.252 -10.006 1.00 97.88 108 ASP A C 1
ATOM 865 O O . ASP A 1 108 ? 4.539 14.223 -10.244 1.00 97.88 108 ASP A O 1
ATOM 869 N N . LYS A 1 109 ? 4.771 16.450 -10.436 1.00 97.94 109 LYS A N 1
ATOM 870 C CA . LYS A 1 109 ? 3.533 16.638 -11.207 1.00 97.94 109 LYS A CA 1
ATOM 871 C C . LYS A 1 109 ? 3.536 15.889 -12.545 1.00 97.94 109 LYS A C 1
ATOM 873 O O . LYS A 1 109 ? 2.499 15.367 -12.939 1.00 97.94 109 LYS A O 1
ATOM 878 N N . ASN A 1 110 ? 4.680 15.791 -13.223 1.00 98.06 110 ASN A N 1
ATOM 879 C CA . ASN A 1 110 ? 4.775 15.086 -14.501 1.00 98.06 110 ASN A CA 1
ATOM 880 C C . ASN A 1 110 ? 4.539 13.585 -14.311 1.00 98.06 110 ASN A C 1
ATOM 882 O O . ASN A 1 110 ? 3.835 12.969 -15.107 1.00 98.06 110 ASN A O 1
ATOM 886 N N . HIS A 1 111 ? 5.061 13.001 -13.231 1.00 98.69 111 HIS A N 1
ATOM 887 C CA . HIS A 1 111 ? 4.829 11.594 -12.902 1.00 98.69 111 HIS A CA 1
ATOM 888 C C . HIS A 1 111 ? 3.354 11.299 -12.611 1.00 98.69 111 HIS A C 1
ATOM 890 O O . HIS A 1 111 ? 2.842 10.281 -13.075 1.00 98.69 111 HIS A O 1
ATOM 896 N N . VAL A 1 112 ? 2.653 12.200 -11.914 1.00 98.75 112 VAL A N 1
ATOM 897 C CA . VAL A 1 112 ? 1.199 12.086 -11.698 1.00 98.75 112 VAL A CA 1
ATOM 898 C C . VAL A 1 112 ? 0.455 12.031 -13.036 1.00 98.75 112 VAL A C 1
ATOM 900 O O . VAL A 1 112 ? -0.382 11.149 -13.241 1.00 98.75 112 VAL A O 1
ATOM 903 N N . GLU A 1 113 ? 0.796 12.915 -13.980 1.00 98.69 113 GLU A N 1
ATOM 904 C CA . GLU A 1 113 ? 0.210 12.887 -15.325 1.00 98.69 113 GLU A CA 1
ATOM 905 C C . GLU A 1 113 ? 0.571 11.612 -16.093 1.00 98.69 113 GLU A C 1
ATOM 907 O O . GLU A 1 113 ? -0.280 11.040 -16.770 1.00 98.69 113 GLU A O 1
ATOM 912 N N . MET A 1 114 ? 1.807 11.115 -15.983 1.00 98.75 114 MET A N 1
ATOM 913 C CA . MET A 1 114 ? 2.217 9.859 -16.622 1.00 98.75 114 MET A CA 1
ATOM 914 C C . MET A 1 114 ? 1.405 8.670 -16.103 1.00 98.75 114 MET A C 1
ATOM 916 O O . MET A 1 114 ? 0.926 7.872 -16.906 1.00 98.75 114 MET A O 1
ATOM 920 N N . VAL A 1 115 ? 1.203 8.569 -14.788 1.00 98.81 115 VAL A N 1
ATOM 921 C CA . VAL A 1 115 ? 0.383 7.520 -14.165 1.00 98.81 115 VAL A CA 1
ATOM 922 C C . VAL A 1 115 ? -1.073 7.616 -14.637 1.00 98.81 115 VAL A C 1
ATOM 924 O O . VAL A 1 115 ? -1.665 6.611 -15.041 1.00 98.81 115 VAL A O 1
ATOM 927 N N . ARG A 1 116 ? -1.646 8.822 -14.675 1.00 98.56 116 ARG A N 1
ATOM 928 C CA . ARG A 1 116 ? -2.997 9.043 -15.212 1.00 98.56 116 ARG A CA 1
ATOM 929 C C . ARG A 1 116 ? -3.104 8.656 -16.688 1.00 98.56 116 ARG A C 1
ATOM 931 O O . ARG A 1 116 ? -4.041 7.966 -17.091 1.00 98.56 116 ARG A O 1
ATOM 938 N N . ASN A 1 117 ? -2.128 9.050 -17.501 1.00 98.69 117 ASN A N 1
ATOM 939 C CA . ASN A 1 117 ? -2.093 8.752 -18.933 1.00 98.69 117 ASN A CA 1
ATOM 940 C C . ASN A 1 117 ? -1.891 7.258 -19.215 1.00 98.69 117 ASN A C 1
ATOM 942 O O . ASN A 1 117 ? -2.466 6.744 -20.175 1.00 98.69 117 ASN A O 1
ATOM 946 N N . ALA A 1 118 ? -1.173 6.549 -18.341 1.00 98.56 118 ALA A N 1
ATOM 947 C CA . ALA A 1 118 ? -1.062 5.092 -18.346 1.00 98.56 118 ALA A CA 1
ATOM 948 C C . ALA A 1 118 ? -2.355 4.380 -17.903 1.00 9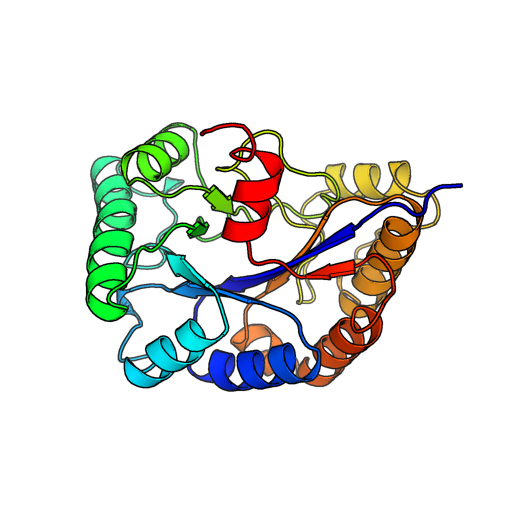8.56 118 ALA A C 1
ATOM 950 O O . ALA A 1 118 ? -2.402 3.154 -17.884 1.00 98.56 118 ALA A O 1
ATOM 951 N N . LYS A 1 119 ? -3.426 5.118 -17.582 1.00 98.38 119 LYS A N 1
ATOM 952 C CA . LYS A 1 119 ? -4.746 4.585 -17.206 1.00 98.38 119 LYS A CA 1
ATOM 953 C C . LYS A 1 119 ? -4.738 3.790 -15.901 1.00 98.38 119 LYS A C 1
ATOM 955 O O . LYS A 1 119 ? -5.522 2.856 -15.737 1.00 98.38 119 LYS A O 1
ATOM 960 N N . TYR A 1 120 ? -3.842 4.112 -14.971 1.00 98.81 120 TYR A N 1
ATOM 961 C CA . TYR A 1 120 ? -4.080 3.762 -13.570 1.00 98.81 120 TYR A CA 1
ATOM 962 C C . TYR A 1 120 ? -5.229 4.623 -13.031 1.00 98.81 120 TYR A C 1
ATOM 964 O O . TYR A 1 120 ? -5.450 5.732 -13.508 1.00 98.81 120 TYR A O 1
ATOM 972 N N . LEU A 1 121 ? -5.969 4.109 -12.054 1.00 98.56 121 LEU A N 1
ATOM 973 C CA . LEU A 1 121 ? -7.045 4.829 -11.370 1.00 98.56 121 LEU A CA 1
ATOM 974 C C . LEU A 1 121 ? -6.533 5.608 -10.160 1.00 98.56 121 LEU A C 1
ATOM 976 O O . LEU A 1 121 ? -7.159 6.570 -9.735 1.00 98.56 121 LEU A O 1
ATOM 980 N N . CYS A 1 122 ? -5.425 5.170 -9.571 1.00 98.69 122 CYS A N 1
ATOM 981 C CA . CYS A 1 122 ? -4.887 5.771 -8.362 1.00 98.69 122 CYS A CA 1
ATOM 982 C C . CYS A 1 122 ? -3.404 5.451 -8.185 1.00 98.69 122 CYS A C 1
ATOM 984 O O . CYS A 1 122 ? -2.875 4.517 -8.799 1.00 98.69 122 CYS A O 1
ATOM 986 N N . ALA A 1 123 ? -2.738 6.228 -7.335 1.00 98.75 123 ALA A N 1
ATOM 987 C CA . ALA A 1 123 ? -1.360 5.985 -6.957 1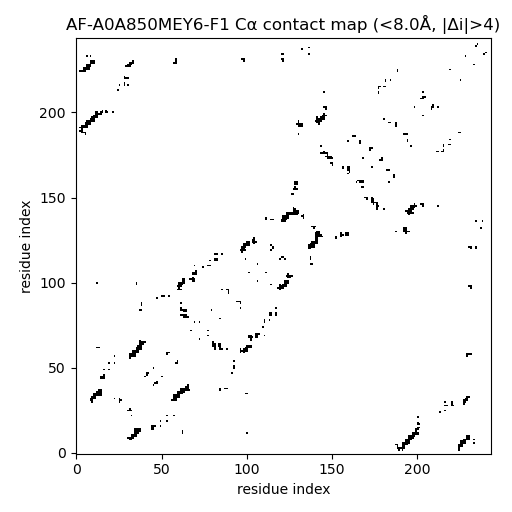.00 98.75 123 ALA A CA 1
ATOM 988 C C . ALA A 1 123 ? -1.039 6.390 -5.522 1.00 98.75 123 ALA A C 1
ATOM 990 O O . ALA A 1 123 ? -1.606 7.337 -4.981 1.00 98.75 123 ALA A O 1
ATOM 991 N N . ARG A 1 124 ? -0.111 5.651 -4.915 1.00 98.44 124 ARG A N 1
ATOM 992 C CA . ARG A 1 124 ? 0.198 5.704 -3.486 1.00 98.44 124 ARG A CA 1
ATOM 993 C C . ARG A 1 124 ? 1.608 6.246 -3.236 1.00 98.44 124 ARG A C 1
ATOM 995 O O . ARG A 1 124 ? 2.569 5.840 -3.888 1.00 98.44 124 ARG A O 1
ATOM 1002 N N . THR A 1 125 ? 1.729 7.152 -2.263 1.00 97.50 125 THR A N 1
ATOM 1003 C CA . THR A 1 125 ? 2.975 7.755 -1.746 1.00 97.50 125 THR A CA 1
ATOM 1004 C C . THR A 1 125 ? 3.315 7.196 -0.356 1.00 97.50 125 THR A C 1
ATOM 1006 O O . THR A 1 125 ? 2.530 6.475 0.244 1.00 97.50 125 THR A O 1
ATOM 1009 N N . THR A 1 126 ? 4.483 7.505 0.202 1.00 95.62 126 THR A N 1
ATOM 1010 C CA . THR A 1 126 ? 4.890 6.990 1.526 1.00 95.62 126 THR A CA 1
ATOM 1011 C C . THR A 1 126 ? 4.690 7.995 2.668 1.00 95.62 126 THR A C 1
ATOM 1013 O O . THR A 1 126 ? 5.083 7.715 3.802 1.00 95.62 126 THR A O 1
ATOM 1016 N N . LYS A 1 127 ? 4.081 9.168 2.415 1.00 94.62 127 LYS A N 1
ATOM 1017 C CA . LYS A 1 127 ? 3.922 10.225 3.433 1.00 94.62 127 LYS A CA 1
ATOM 1018 C C . LYS A 1 127 ? 3.010 9.743 4.574 1.00 94.62 127 LYS A C 1
ATOM 1020 O O . LYS A 1 127 ? 1.843 9.459 4.302 1.00 94.62 127 LYS A O 1
ATOM 1025 N N . PRO A 1 128 ? 3.509 9.642 5.822 1.00 94.00 128 PRO A N 1
ATOM 1026 C CA . PRO A 1 128 ? 2.762 9.070 6.938 1.00 94.00 128 PRO A CA 1
ATOM 1027 C C . PRO A 1 128 ? 1.770 10.055 7.568 1.00 94.00 128 PRO A C 1
ATOM 1029 O O . PRO A 1 128 ? 1.761 11.258 7.279 1.00 94.00 128 PRO A O 1
ATOM 1032 N N . PHE A 1 129 ? 0.993 9.536 8.521 1.00 95.31 129 PHE A N 1
ATOM 1033 C CA . PHE A 1 129 ? 0.131 10.306 9.415 1.00 95.31 129 PHE A CA 1
ATOM 1034 C C . PHE A 1 129 ? -1.003 11.053 8.699 1.00 95.31 129 PHE A C 1
ATOM 1036 O O . PHE A 1 129 ? -1.368 12.171 9.073 1.00 95.31 129 PHE A O 1
ATOM 1043 N N . TYR A 1 130 ? -1.549 10.440 7.649 1.00 96.38 130 TYR A N 1
ATOM 1044 C CA . TYR A 1 130 ? -2.812 10.837 7.036 1.00 96.38 130 TYR A CA 1
ATOM 1045 C C . TYR A 1 130 ? -3.909 9.851 7.423 1.00 96.38 130 TYR A C 1
ATOM 1047 O O . TYR A 1 130 ? -3.700 8.638 7.409 1.00 96.38 130 TYR A O 1
ATOM 1055 N N . THR A 1 131 ? -5.071 10.388 7.784 1.00 96.75 131 THR A N 1
ATOM 1056 C CA . THR A 1 131 ? -6.221 9.600 8.250 1.00 96.75 131 THR A CA 1
ATOM 1057 C C . THR A 1 131 ? -7.539 9.989 7.582 1.00 96.75 131 THR A C 1
ATOM 1059 O O . THR A 1 131 ? -8.592 9.454 7.914 1.00 96.75 131 THR A O 1
ATOM 1062 N N . ALA A 1 132 ? -7.493 10.920 6.631 1.00 94.88 132 ALA A N 1
ATOM 1063 C CA . ALA A 1 132 ? -8.623 11.312 5.801 1.00 94.88 132 ALA A CA 1
ATOM 1064 C C . ALA A 1 132 ? -8.410 10.800 4.367 1.00 94.88 132 ALA A C 1
ATOM 1066 O O . ALA A 1 132 ? -7.255 10.601 3.967 1.00 94.88 132 ALA A O 1
ATOM 1067 N N . PRO A 1 133 ? -9.482 10.624 3.573 1.00 93.50 133 PRO A N 1
ATOM 1068 C CA . PRO A 1 133 ? -9.346 10.416 2.137 1.00 93.50 133 PRO A CA 1
ATOM 1069 C C . PRO A 1 133 ? -8.477 11.516 1.517 1.00 93.50 133 PRO A C 1
ATOM 1071 O O . PRO A 1 133 ? -8.601 12.688 1.872 1.00 93.50 133 PRO A O 1
ATOM 1074 N N . ALA A 1 134 ? -7.577 11.142 0.608 1.00 93.94 134 ALA A N 1
ATOM 1075 C CA . ALA A 1 134 ? -6.741 12.117 -0.084 1.00 93.94 134 ALA A CA 1
ATOM 1076 C C . ALA A 1 134 ? -7.596 13.021 -0.988 1.00 93.94 134 ALA A C 1
ATOM 1078 O O . ALA A 1 134 ? -8.662 12.620 -1.443 1.00 93.94 134 ALA A O 1
ATOM 1079 N N . GLU A 1 135 ? -7.113 14.215 -1.315 1.00 94.06 135 GLU A N 1
ATOM 1080 C CA . GLU A 1 135 ? -7.787 15.082 -2.294 1.00 94.06 135 GLU A CA 1
ATOM 1081 C C . GLU A 1 135 ? -7.589 14.581 -3.733 1.00 94.06 135 GLU A C 1
ATOM 1083 O O . GLU A 1 135 ? -8.447 14.766 -4.592 1.00 94.06 135 GLU A O 1
ATOM 1088 N N . ASN A 1 136 ? -6.459 13.915 -3.992 1.00 96.44 136 ASN A N 1
ATOM 1089 C CA . ASN A 1 136 ? -6.068 13.430 -5.308 1.00 96.44 136 ASN A CA 1
ATOM 1090 C C . ASN A 1 136 ? -5.894 11.899 -5.279 1.00 96.44 136 ASN A C 1
ATOM 1092 O O . ASN A 1 136 ? -5.043 11.414 -4.524 1.00 96.44 136 ASN A O 1
ATOM 1096 N N . PRO A 1 137 ? -6.611 11.117 -6.115 1.00 97.88 137 PRO A N 1
ATOM 1097 C CA . PRO A 1 137 ? -6.454 9.662 -6.156 1.00 97.88 137 PRO A CA 1
ATOM 1098 C C . PRO A 1 137 ? -5.053 9.215 -6.589 1.00 97.88 137 PRO A C 1
ATOM 1100 O O . PRO A 1 137 ? -4.688 8.067 -6.369 1.00 97.88 137 PRO A O 1
ATOM 1103 N N . TYR A 1 138 ? -4.251 10.095 -7.192 1.00 98.56 138 TYR A N 1
ATOM 1104 C CA . TYR A 1 138 ? -2.879 9.801 -7.618 1.00 98.56 138 TYR A CA 1
ATOM 1105 C C . TYR A 1 138 ? -1.815 10.160 -6.573 1.00 98.56 138 T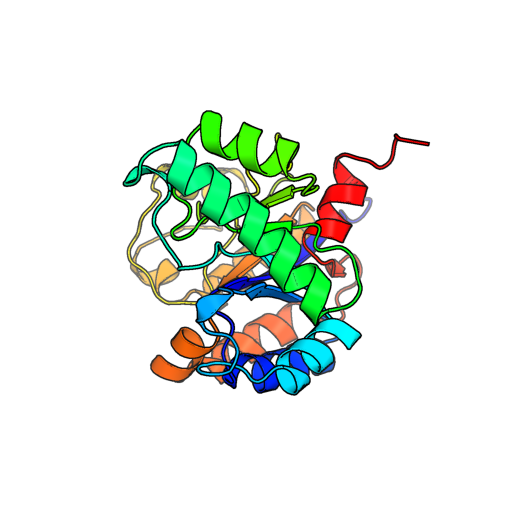YR A C 1
ATOM 1107 O O . TYR A 1 138 ? -0.626 10.049 -6.866 1.00 98.56 138 TYR A O 1
ATOM 1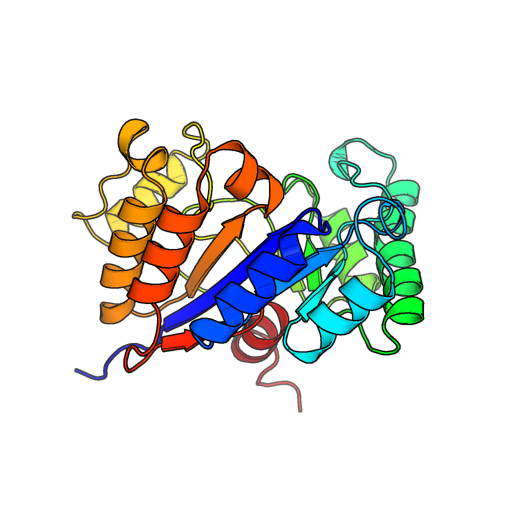115 N N . GLU A 1 139 ? -2.227 10.604 -5.384 1.00 97.88 139 GLU A N 1
ATOM 1116 C CA . GLU A 1 139 ? -1.347 11.005 -4.280 1.00 97.88 139 GLU A CA 1
ATOM 1117 C C . GLU A 1 139 ? -1.872 10.464 -2.938 1.00 97.88 139 GLU A C 1
ATOM 1119 O O . GLU A 1 139 ? -1.958 11.182 -1.939 1.00 97.88 139 GLU A O 1
ATOM 1124 N N . LEU A 1 140 ? -2.251 9.183 -2.907 1.00 98.06 140 LEU A N 1
ATOM 1125 C CA . LEU A 1 140 ? -2.748 8.525 -1.699 1.00 98.06 140 LEU A CA 1
ATOM 1126 C C . LEU A 1 140 ? -1.627 8.417 -0.661 1.00 98.06 140 LEU A C 1
ATOM 1128 O O . LEU A 1 140 ? -0.633 7.720 -0.873 1.00 98.06 140 LEU A O 1
ATOM 1132 N N . ASN A 1 141 ? -1.785 9.120 0.455 1.00 96.94 141 ASN A N 1
ATOM 1133 C CA . ASN A 1 141 ? -0.868 9.062 1.589 1.00 96.94 141 ASN A CA 1
ATOM 1134 C C . ASN A 1 141 ? -1.267 7.936 2.546 1.00 96.94 141 ASN A C 1
ATOM 1136 O O . ASN A 1 141 ? -2.372 7.405 2.471 1.00 96.94 141 ASN A O 1
ATOM 1140 N N . VAL A 1 142 ? -0.373 7.605 3.470 1.00 97.50 142 VAL A N 1
ATOM 1141 C CA . VAL A 1 142 ? -0.563 6.490 4.401 1.00 97.50 142 VAL A CA 1
ATOM 1142 C C . VAL A 1 142 ? -0.707 6.989 5.833 1.00 97.50 142 VAL A C 1
ATOM 1144 O O . VAL A 1 142 ? -0.280 8.087 6.195 1.00 97.50 142 VAL A O 1
ATOM 1147 N N . THR A 1 143 ? -1.290 6.161 6.684 1.00 97.38 143 THR A N 1
ATOM 1148 C CA . THR A 1 143 ? -1.411 6.431 8.113 1.00 97.38 143 THR A CA 1
ATOM 1149 C C . THR A 1 143 ? -0.136 6.045 8.843 1.00 97.38 143 THR A C 1
ATOM 1151 O O . THR A 1 143 ? 0.427 6.861 9.574 1.00 97.38 143 THR A O 1
ATOM 1154 N N . ILE A 1 144 ? 0.348 4.819 8.631 1.00 96.56 144 ILE A N 1
ATOM 1155 C CA . ILE A 1 144 ? 1.479 4.271 9.382 1.00 96.56 144 ILE A CA 1
ATOM 1156 C C . ILE A 1 144 ? 2.277 3.251 8.568 1.00 96.56 144 ILE A C 1
ATOM 1158 O O . ILE A 1 144 ? 1.754 2.602 7.665 1.00 96.56 144 ILE A O 1
ATOM 1162 N N . TRP A 1 145 ? 3.563 3.128 8.891 1.00 95.75 145 TRP A N 1
ATOM 1163 C CA . TRP A 1 145 ? 4.457 2.143 8.291 1.00 95.75 145 TRP A CA 1
ATOM 1164 C C . TRP A 1 145 ? 4.537 0.939 9.231 1.00 95.75 145 TRP A C 1
ATOM 1166 O O . TRP A 1 145 ? 4.796 1.117 10.422 1.00 95.75 145 TRP A O 1
ATOM 1176 N N . ALA A 1 146 ? 4.377 -0.275 8.713 1.00 96.25 146 ALA A N 1
ATOM 1177 C CA . ALA A 1 146 ? 4.501 -1.530 9.453 1.00 96.25 146 ALA A CA 1
ATOM 1178 C C . ALA A 1 146 ? 5.976 -1.905 9.722 1.00 96.25 146 ALA A C 1
ATOM 1180 O O . ALA A 1 146 ? 6.395 -3.044 9.533 1.00 96.25 146 ALA A O 1
ATOM 1181 N N . TYR A 1 147 ? 6.788 -0.917 10.111 1.00 94.56 147 TYR A N 1
ATOM 1182 C CA . TYR A 1 147 ? 8.223 -1.050 10.338 1.00 94.56 147 TYR A CA 1
ATOM 1183 C C . TYR A 1 147 ? 8.750 0.064 11.265 1.00 94.56 147 TYR A C 1
ATOM 1185 O O . TYR A 1 147 ? 8.337 1.224 11.125 1.00 94.56 147 TYR A O 1
ATOM 1193 N N . PRO A 1 148 ? 9.687 -0.222 12.193 1.00 93.00 148 PRO A N 1
ATOM 1194 C CA . PRO A 1 148 ? 10.331 0.800 13.012 1.00 93.00 148 PRO A CA 1
ATOM 1195 C C . PRO A 1 148 ? 11.154 1.768 12.153 1.00 93.00 148 PRO A C 1
ATOM 1197 O O . PRO A 1 148 ? 12.146 1.385 11.545 1.00 93.00 148 PRO A O 1
ATOM 1200 N N . HIS A 1 149 ? 10.798 3.049 12.141 1.00 88.81 149 HIS A N 1
ATOM 1201 C CA . HIS A 1 149 ? 11.507 4.055 11.346 1.00 88.81 149 HIS A CA 1
ATOM 1202 C C . HIS A 1 149 ? 11.830 5.309 12.160 1.00 88.81 149 HIS A C 1
ATOM 1204 O O . HIS A 1 149 ? 11.274 5.557 13.231 1.00 88.81 149 HIS A O 1
ATOM 1210 N N . ALA A 1 150 ? 12.783 6.097 11.660 1.00 87.12 150 ALA A N 1
ATOM 1211 C CA . ALA A 1 150 ? 13.062 7.416 12.210 1.00 87.12 150 ALA A CA 1
ATOM 1212 C C . ALA A 1 150 ? 11.906 8.376 11.904 1.00 87.12 150 ALA A C 1
ATOM 1214 O O . ALA A 1 150 ? 11.195 8.213 10.911 1.00 87.12 150 ALA A O 1
ATOM 1215 N N . LEU A 1 151 ? 11.744 9.408 12.734 1.00 84.19 151 LEU A N 1
ATOM 1216 C CA . LEU A 1 151 ? 10.783 10.467 12.459 1.00 84.19 151 LEU A CA 1
ATOM 1217 C C . LEU A 1 151 ? 11.143 11.158 11.137 1.00 84.19 151 LEU A C 1
ATOM 1219 O O . LEU A 1 151 ? 12.231 11.710 10.996 1.00 84.19 151 LEU A O 1
ATOM 1223 N N . ARG A 1 152 ? 10.213 11.113 10.180 1.00 82.12 152 ARG A N 1
ATOM 1224 C CA . ARG A 1 152 ? 10.385 11.673 8.831 1.00 82.12 152 ARG A CA 1
ATOM 1225 C C . ARG A 1 152 ? 9.426 12.817 8.506 1.00 82.12 152 ARG A C 1
ATOM 1227 O O . ARG A 1 152 ? 9.716 13.595 7.607 1.00 82.12 152 ARG A O 1
ATOM 1234 N N . ASP A 1 153 ? 8.316 12.942 9.237 1.00 84.38 153 ASP A N 1
ATOM 1235 C CA . ASP A 1 153 ? 7.305 13.976 8.999 1.00 84.38 153 ASP A CA 1
ATOM 1236 C C . ASP A 1 153 ? 6.823 14.611 10.311 1.00 84.38 153 ASP A C 1
ATOM 1238 O O . ASP A 1 153 ? 5.918 14.112 10.981 1.00 84.38 153 ASP A O 1
ATOM 1242 N N . ILE A 1 15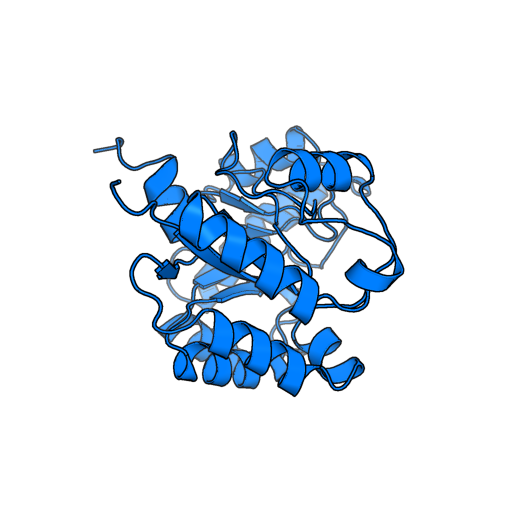4 ? 7.432 15.747 10.662 1.00 87.56 154 ILE A N 1
ATOM 1243 C CA . ILE A 1 154 ? 7.063 16.540 11.842 1.00 87.56 154 ILE A CA 1
ATOM 1244 C C . ILE A 1 154 ? 5.657 17.139 11.682 1.00 87.56 154 ILE A C 1
ATOM 1246 O O . ILE A 1 154 ? 4.896 17.192 12.645 1.00 87.56 154 ILE A O 1
ATOM 1250 N N . ARG A 1 155 ? 5.264 17.556 10.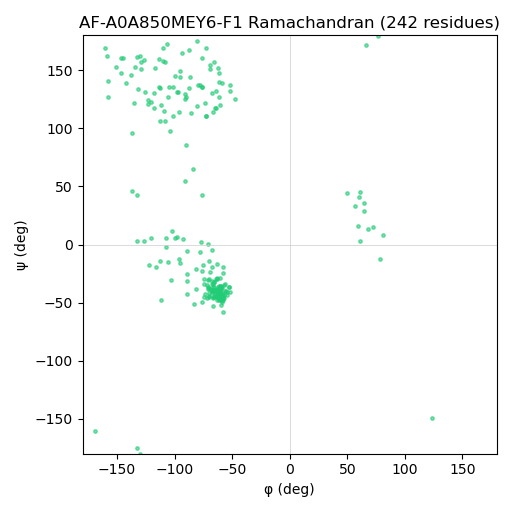469 1.00 89.00 155 ARG A N 1
ATOM 1251 C CA . ARG A 1 155 ? 3.924 18.123 10.226 1.00 89.00 155 ARG A CA 1
ATOM 1252 C C . ARG A 1 155 ? 2.843 17.070 10.438 1.00 89.00 155 ARG A C 1
ATOM 1254 O O . ARG A 1 155 ? 1.783 17.377 10.974 1.00 89.00 155 ARG A O 1
ATOM 1261 N N . GLY A 1 156 ? 3.127 15.827 10.065 1.00 87.19 156 GLY A N 1
ATOM 1262 C CA . GLY A 1 156 ? 2.237 14.701 10.311 1.00 87.19 156 GLY A CA 1
ATOM 1263 C C . GLY A 1 156 ? 2.011 14.395 11.788 1.00 87.19 156 GLY A C 1
ATOM 1264 O O . GLY A 1 156 ? 0.908 13.999 12.153 1.00 87.19 156 GLY A O 1
ATOM 1265 N N . MET A 1 157 ? 2.977 14.682 12.664 1.00 89.31 157 MET A N 1
ATOM 1266 C CA . MET A 1 157 ? 2.750 14.581 14.111 1.00 89.31 157 MET A CA 1
ATOM 1267 C C . MET A 1 157 ? 1.643 15.528 14.579 1.00 89.31 157 MET A C 1
ATOM 1269 O O . MET A 1 157 ? 0.749 15.114 15.313 1.00 89.31 157 MET A O 1
ATOM 1273 N N . PHE A 1 158 ? 1.671 16.782 14.116 1.00 90.56 158 PHE A N 1
ATOM 1274 C CA . PHE A 1 158 ? 0.634 17.760 14.444 1.00 90.56 158 PHE A CA 1
ATOM 1275 C C . PHE A 1 158 ? -0.728 17.376 13.858 1.00 90.56 158 PHE A C 1
ATOM 1277 O O . PHE A 1 158 ? -1.745 17.624 14.498 1.00 90.56 158 PHE A O 1
ATOM 1284 N N . ARG A 1 159 ? -0.769 16.712 12.691 1.00 93.25 159 ARG A N 1
ATOM 1285 C CA . ARG A 1 159 ? -2.025 16.167 12.146 1.00 93.25 159 ARG A CA 1
ATOM 1286 C C . ARG A 1 159 ? -2.660 15.148 13.093 1.00 93.25 159 ARG A C 1
ATOM 1288 O O . ARG A 1 159 ? -3.853 15.251 13.356 1.00 93.25 159 ARG A O 1
ATOM 1295 N N . LEU A 1 160 ? -1.879 14.213 13.639 1.00 92.50 160 LEU A N 1
ATOM 1296 C CA . LEU A 1 160 ? -2.405 13.230 14.596 1.00 92.50 160 LEU A CA 1
ATOM 1297 C C . LEU A 1 160 ? -2.781 13.857 15.939 1.00 92.50 160 LEU A C 1
ATOM 1299 O O . LEU A 1 160 ? -3.815 13.500 16.492 1.00 92.50 160 LEU A O 1
ATOM 1303 N N . PHE A 1 161 ? -2.002 14.823 16.428 1.00 91.69 161 PHE A N 1
ATOM 1304 C CA . PHE A 1 161 ? -2.357 15.559 17.642 1.00 91.69 161 PHE A CA 1
ATOM 1305 C C . PHE A 1 161 ? -3.680 16.328 17.488 1.00 91.69 161 PHE A C 1
ATOM 1307 O O . PHE A 1 161 ? -4.509 16.317 18.393 1.00 91.69 161 PHE A O 1
ATOM 1314 N N . ASN A 1 162 ? -3.907 16.946 16.326 1.00 92.31 162 ASN A N 1
ATOM 1315 C CA . ASN A 1 162 ? -5.160 17.640 16.022 1.00 92.31 162 ASN A CA 1
ATOM 1316 C C . ASN A 1 162 ? -6.341 16.676 15.839 1.00 92.31 162 ASN A C 1
ATOM 1318 O O . ASN A 1 162 ? -7.473 17.055 16.121 1.00 92.31 162 ASN A O 1
ATOM 1322 N N . LEU A 1 163 ? -6.088 15.447 15.374 1.00 92.56 163 LEU A N 1
ATOM 1323 C CA . LEU A 1 163 ? -7.100 14.391 15.317 1.00 92.56 163 LEU A CA 1
ATOM 1324 C C . LEU A 1 163 ? -7.517 13.957 16.729 1.00 92.56 163 LEU A C 1
ATOM 1326 O O . LEU A 1 163 ? -8.702 13.798 17.006 1.00 92.56 163 LEU A O 1
ATOM 1330 N N . SER A 1 164 ? -6.547 13.760 17.623 1.00 93.38 164 SER A N 1
ATOM 1331 C CA . SER A 1 164 ? -6.789 13.499 19.040 1.00 93.38 164 SER A CA 1
ATOM 1332 C C . SER A 1 164 ? -5.556 13.864 19.874 1.00 93.38 164 SER A C 1
ATOM 1334 O O . SER A 1 164 ? -4.477 13.315 19.624 1.00 93.38 164 SER A O 1
ATOM 1336 N N . PRO A 1 165 ? -5.693 14.691 20.929 1.00 89.75 165 PRO A N 1
ATOM 1337 C CA . PRO A 1 165 ? -4.580 15.032 21.819 1.00 89.75 165 PRO A CA 1
ATOM 1338 C C . PRO A 1 165 ? -3.915 13.819 22.494 1.00 89.75 165 PRO A C 1
ATOM 1340 O O . PRO A 1 165 ? -2.766 13.900 22.926 1.00 89.75 165 PRO A O 1
ATOM 1343 N N . ASN A 1 166 ? -4.606 12.672 22.551 1.00 87.94 166 ASN A N 1
ATOM 1344 C CA . ASN A 1 166 ? -4.078 11.416 23.096 1.00 87.94 166 ASN A CA 1
ATOM 1345 C C . ASN A 1 166 ? -3.076 10.720 22.147 1.00 87.94 166 ASN A C 1
ATOM 1347 O O . ASN A 1 166 ? -2.273 9.880 22.577 1.00 87.94 166 ASN A O 1
ATOM 1351 N N . LEU A 1 167 ? -3.065 11.082 20.860 1.00 90.38 167 LEU A N 1
ATOM 1352 C CA . LEU A 1 167 ? -2.135 10.567 19.853 1.00 90.38 167 LEU A CA 1
ATOM 1353 C C . LEU A 1 167 ? -0.807 11.330 19.877 1.00 90.38 167 LEU A C 1
ATOM 1355 O O . LEU A 1 167 ? -0.409 11.993 18.920 1.00 90.38 167 LEU A O 1
ATOM 1359 N N . VAL A 1 168 ? -0.078 11.206 20.985 1.00 85.25 168 VAL A N 1
ATOM 1360 C CA . VAL A 1 168 ? 1.270 11.777 21.090 1.00 85.25 168 VAL A CA 1
ATOM 1361 C C . VAL A 1 168 ? 2.238 10.957 20.241 1.00 85.25 168 VAL A C 1
ATOM 1363 O O . VAL A 1 168 ? 2.582 9.831 20.591 1.00 85.25 168 VAL A O 1
ATOM 1366 N N . VAL A 1 169 ? 2.727 11.520 19.143 1.00 86.69 169 VAL A N 1
ATOM 1367 C CA . VAL A 1 169 ? 3.767 10.892 18.321 1.00 86.69 169 VAL A CA 1
ATOM 1368 C C . VAL A 1 169 ? 5.142 11.283 18.861 1.00 86.69 169 VAL A C 1
ATOM 1370 O O . VAL A 1 169 ? 5.400 12.441 19.166 1.00 86.69 169 VAL A O 1
ATOM 1373 N N . SER A 1 170 ? 6.050 10.319 18.988 1.00 88.06 170 SER A N 1
ATOM 1374 C CA . SER A 1 170 ? 7.448 10.572 19.351 1.00 88.06 170 SER A CA 1
ATOM 1375 C C . SER A 1 170 ? 8.360 9.560 18.660 1.00 88.06 170 SER A C 1
ATOM 1377 O O . SER A 1 170 ? 7.881 8.484 18.2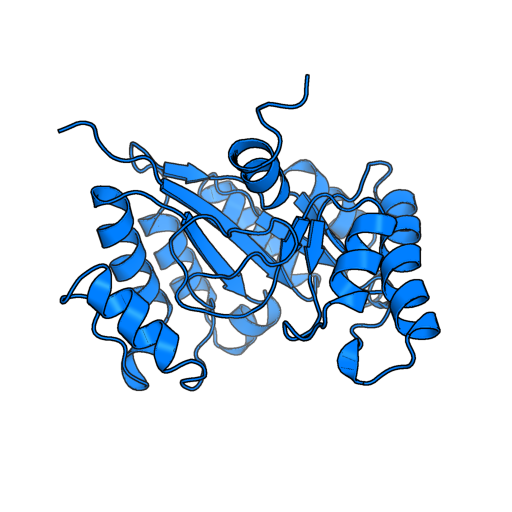87 1.00 88.06 170 SER A O 1
ATOM 1379 N N . PRO A 1 171 ? 9.672 9.827 18.519 1.00 88.06 171 PRO A N 1
ATOM 1380 C CA . PRO A 1 171 ? 10.597 8.871 17.908 1.00 88.06 171 PRO A CA 1
ATOM 1381 C C . PRO A 1 171 ? 10.546 7.469 18.540 1.00 88.06 171 PRO A C 1
ATOM 1383 O O . PRO A 1 171 ? 10.628 6.466 17.835 1.00 88.06 171 PRO A O 1
ATOM 1386 N N . LEU A 1 172 ? 10.353 7.375 19.862 1.00 89.94 172 LEU A N 1
ATOM 1387 C CA . LEU A 1 172 ? 10.219 6.093 20.565 1.00 89.94 172 LEU A CA 1
ATOM 1388 C C . LEU A 1 172 ? 8.898 5.379 20.249 1.00 89.94 172 LEU A C 1
ATOM 1390 O O . LEU A 1 172 ? 8.882 4.156 20.123 1.00 89.94 172 LEU A O 1
ATOM 1394 N N . ARG A 1 173 ? 7.796 6.123 20.097 1.00 90.56 173 ARG A N 1
ATOM 1395 C CA . ARG A 1 173 ? 6.488 5.546 19.747 1.00 90.56 173 ARG A CA 1
ATOM 1396 C C . ARG A 1 173 ? 6.411 5.126 18.285 1.00 90.56 173 ARG A C 1
ATOM 1398 O O . ARG A 1 173 ? 5.826 4.091 18.010 1.00 90.56 173 ARG A O 1
ATOM 1405 N N . ILE A 1 174 ? 7.067 5.847 17.375 1.00 90.25 174 ILE A N 1
ATOM 1406 C CA . ILE A 1 174 ? 7.164 5.451 15.960 1.00 90.25 174 ILE A CA 1
ATOM 1407 C C . ILE A 1 174 ? 7.874 4.098 15.817 1.00 90.25 174 ILE A C 1
ATOM 1409 O O . ILE A 1 174 ? 7.461 3.262 15.019 1.00 90.25 174 ILE A O 1
ATOM 1413 N N . LYS A 1 175 ? 8.905 3.832 16.632 1.00 92.12 175 LYS A N 1
ATOM 1414 C CA . LYS A 1 175 ? 9.556 2.510 16.665 1.00 92.12 175 LYS A CA 1
ATOM 1415 C C . LYS A 1 175 ? 8.613 1.394 17.136 1.00 92.12 175 LYS A C 1
ATOM 1417 O O . LYS A 1 175 ? 8.767 0.253 16.708 1.00 92.12 175 LYS A O 1
ATOM 1422 N N . LYS A 1 176 ? 7.629 1.716 17.983 1.00 94.25 176 LYS A N 1
ATOM 1423 C CA . LYS A 1 176 ? 6.532 0.827 18.406 1.00 94.25 176 LYS A CA 1
ATOM 1424 C C . LYS A 1 176 ? 5.326 0.984 17.473 1.00 94.25 176 LYS A C 1
ATOM 1426 O O . LYS A 1 176 ? 4.222 1.304 17.908 1.00 94.25 176 LYS A O 1
ATOM 1431 N N . TRP A 1 177 ? 5.570 0.800 16.178 1.00 95.19 177 TRP A N 1
ATOM 1432 C CA . TRP A 1 177 ? 4.597 1.085 15.125 1.00 95.19 177 TRP A CA 1
ATOM 1433 C C . TRP A 1 177 ? 3.274 0.324 15.295 1.00 95.19 177 TRP A C 1
ATOM 1435 O O . TRP A 1 177 ? 2.229 0.885 14.993 1.00 95.19 177 TRP A O 1
ATOM 1445 N N . ASN A 1 178 ? 3.283 -0.912 15.808 1.00 96.56 178 ASN A N 1
ATOM 1446 C CA . ASN A 1 178 ? 2.063 -1.704 15.997 1.00 96.56 178 ASN A CA 1
ATOM 1447 C C . ASN A 1 178 ? 1.161 -1.070 17.068 1.00 96.56 178 ASN A C 1
ATOM 1449 O O . ASN A 1 178 ? -0.019 -0.850 16.819 1.00 96.56 178 ASN A O 1
ATOM 1453 N N . GLU A 1 179 ? 1.732 -0.668 18.208 1.00 96.62 179 GLU A N 1
ATOM 1454 C CA . GLU A 1 179 ? 0.996 0.003 19.289 1.00 96.62 179 GLU A CA 1
ATOM 1455 C C . GLU A 1 179 ? 0.464 1.370 18.854 1.00 96.62 179 GLU A C 1
ATOM 1457 O O . GLU A 1 179 ? -0.692 1.708 19.109 1.00 96.62 179 GLU A O 1
ATOM 1462 N N . LEU A 1 180 ? 1.298 2.154 18.161 1.00 96.06 180 LEU A N 1
ATOM 1463 C CA . LEU A 1 180 ? 0.876 3.442 17.618 1.00 96.06 180 LEU A CA 1
ATOM 1464 C C . LEU A 1 180 ? -0.234 3.264 16.571 1.00 96.06 180 LEU A C 1
ATOM 1466 O O . LEU A 1 180 ? -1.192 4.031 16.559 1.00 96.06 180 LEU A O 1
ATOM 1470 N N . GLY A 1 181 ? -0.131 2.237 15.726 1.00 97.31 181 GLY A N 1
ATOM 1471 C CA . GLY A 1 181 ? -1.137 1.892 14.725 1.00 97.31 181 GLY A CA 1
ATOM 1472 C C . GLY A 1 181 ? -2.483 1.567 15.358 1.00 97.31 181 GLY A C 1
ATOM 1473 O O . GLY A 1 181 ? -3.487 2.143 14.948 1.00 97.31 181 GLY A O 1
ATOM 1474 N N . LYS A 1 182 ? -2.499 0.731 16.404 1.00 97.88 182 LYS A N 1
ATOM 1475 C CA . LYS A 1 182 ? -3.716 0.412 17.165 1.00 97.88 182 LYS A CA 1
ATOM 1476 C C . LYS A 1 182 ? -4.365 1.654 17.765 1.00 97.88 182 LYS A C 1
ATOM 1478 O O . LYS A 1 182 ? -5.563 1.839 17.623 1.00 97.88 182 LYS A O 1
ATOM 1483 N N . GLN A 1 183 ? -3.573 2.542 18.360 1.00 97.00 183 GLN A N 1
ATOM 1484 C CA . GLN A 1 183 ? -4.093 3.771 18.968 1.00 97.00 183 GLN A CA 1
ATOM 1485 C C . GLN A 1 183 ? -4.701 4.720 17.936 1.00 97.00 183 GLN A C 1
ATOM 1487 O O . GLN A 1 183 ? -5.760 5.291 18.181 1.00 97.00 183 GLN A O 1
ATOM 1492 N N . ILE A 1 184 ? -4.049 4.891 16.780 1.00 97.50 184 ILE A N 1
ATOM 1493 C CA . ILE A 1 184 ? -4.615 5.693 15.689 1.00 97.50 184 ILE A CA 1
ATOM 1494 C C . ILE A 1 184 ? -5.907 5.039 15.187 1.00 97.50 184 ILE A C 1
ATOM 1496 O O . ILE A 1 184 ? -6.905 5.729 15.009 1.00 97.50 184 ILE A O 1
ATOM 1500 N N . PHE A 1 185 ? -5.905 3.719 14.992 1.00 97.50 185 PHE A N 1
ATOM 1501 C CA . PHE A 1 185 ? -7.085 2.971 14.572 1.00 97.50 185 PHE A CA 1
ATOM 1502 C C . PHE A 1 185 ? -8.257 3.121 15.556 1.00 97.50 185 PHE A C 1
ATOM 1504 O O . PHE A 1 185 ? -9.373 3.370 15.113 1.00 97.50 185 PHE A O 1
ATOM 1511 N N . ASP A 1 186 ? -8.012 3.059 16.866 1.00 96.12 186 ASP A N 1
ATOM 1512 C CA . ASP A 1 186 ? -9.049 3.229 17.893 1.00 96.12 186 ASP A CA 1
ATOM 1513 C C . ASP A 1 186 ? -9.688 4.622 17.836 1.00 96.12 186 ASP A C 1
ATOM 1515 O O . ASP A 1 186 ? -10.909 4.748 17.886 1.00 96.12 186 ASP A O 1
ATOM 1519 N N . VAL A 1 187 ? -8.888 5.671 17.622 1.00 95.75 187 VAL A N 1
ATOM 1520 C CA . VAL A 1 187 ? -9.415 7.030 17.404 1.00 95.75 187 VAL A CA 1
ATOM 1521 C C . VAL A 1 187 ? -10.266 7.102 16.129 1.00 95.75 187 VAL A C 1
ATOM 1523 O O . VAL A 1 187 ? -11.300 7.775 16.102 1.00 95.75 187 VAL A O 1
ATOM 1526 N N . LEU A 1 188 ? -9.871 6.399 15.065 1.00 96.06 188 LEU A N 1
ATOM 1527 C CA . LEU A 1 188 ? -10.615 6.366 13.802 1.00 96.06 188 LEU A CA 1
ATOM 1528 C C . LEU A 1 188 ? -11.871 5.488 13.853 1.00 96.06 188 LEU A C 1
ATOM 1530 O O . LEU A 1 188 ? -12.799 5.736 13.089 1.00 96.06 188 LEU A O 1
ATOM 1534 N N . LEU A 1 189 ? -11.957 4.511 14.757 1.00 94.44 189 LEU A N 1
ATOM 1535 C CA . LEU A 1 189 ? -13.202 3.776 15.008 1.00 94.44 189 LEU A CA 1
ATOM 1536 C C . LEU A 1 189 ? -14.313 4.686 15.551 1.00 94.44 189 LEU A C 1
ATOM 1538 O O . LEU A 1 189 ? -15.496 4.415 15.337 1.00 94.44 189 LEU A O 1
ATOM 1542 N N . GLU A 1 190 ? -13.943 5.754 16.256 1.00 92.44 190 GLU A N 1
ATOM 1543 C CA . GLU A 1 190 ? -14.883 6.730 16.810 1.00 92.44 190 GLU A CA 1
ATOM 1544 C C . GLU A 1 190 ? -15.175 7.869 15.828 1.00 92.44 190 GLU A C 1
ATOM 1546 O O . GLU A 1 190 ? -16.327 8.279 15.671 1.00 92.44 190 GLU A O 1
ATOM 1551 N N . SER A 1 191 ? -14.136 8.368 15.153 1.00 92.56 191 SER A N 1
ATOM 1552 C CA . SER A 1 191 ? -14.206 9.564 14.300 1.00 92.56 191 SER A CA 1
ATOM 1553 C C . SER A 1 191 ? -14.428 9.281 12.808 1.00 92.56 191 SER A C 1
ATOM 1555 O O . SER A 1 191 ? -14.848 10.175 12.073 1.00 92.56 191 SER A O 1
ATOM 1557 N N . GLY A 1 192 ? -14.213 8.041 12.361 1.00 94.62 192 GLY A N 1
ATOM 1558 C CA . GLY A 1 192 ? -14.215 7.646 10.952 1.00 94.62 192 GLY A CA 1
ATOM 1559 C C . GLY A 1 192 ? -12.939 8.061 10.220 1.00 94.62 192 GLY A C 1
ATOM 1560 O O . GLY A 1 192 ? -12.036 8.668 10.789 1.00 94.62 192 GLY A O 1
ATOM 1561 N N . GLY A 1 193 ? -12.863 7.732 8.930 1.00 95.69 193 GLY A N 1
ATOM 1562 C CA . GLY A 1 193 ? -11.737 8.103 8.068 1.00 95.69 193 GLY A CA 1
ATOM 1563 C C . GLY A 1 193 ? -11.074 6.903 7.400 1.00 95.69 193 GLY A C 1
ATOM 1564 O O . GLY A 1 193 ? -11.729 5.909 7.087 1.00 95.69 193 GLY A O 1
ATOM 1565 N N . VAL A 1 194 ? -9.773 7.016 7.145 1.00 97.81 194 VAL A N 1
ATOM 1566 C CA . VAL A 1 194 ? -8.964 6.018 6.439 1.00 97.81 194 VAL A CA 1
ATOM 1567 C C . VAL A 1 194 ? -7.797 5.606 7.324 1.00 97.81 194 VAL A C 1
ATOM 1569 O O . VAL A 1 194 ? -6.966 6.432 7.690 1.00 97.81 194 VAL A O 1
ATOM 1572 N N . PHE A 1 195 ? -7.714 4.319 7.640 1.00 98.38 195 PHE A N 1
ATOM 1573 C CA . PHE A 1 195 ? -6.547 3.707 8.257 1.00 98.38 195 PHE A CA 1
ATOM 1574 C C . PHE A 1 195 ? -5.788 2.903 7.205 1.00 98.38 195 PHE A C 1
ATOM 1576 O O . PHE A 1 195 ? -6.140 1.766 6.885 1.00 98.38 195 PHE A O 1
ATOM 1583 N N . HIS A 1 196 ? -4.744 3.512 6.648 1.00 98.56 196 HIS A N 1
ATOM 1584 C CA . HIS A 1 196 ? -3.888 2.896 5.642 1.00 98.56 196 HIS A CA 1
ATOM 1585 C C . HIS A 1 196 ? -2.528 2.564 6.246 1.00 98.56 196 HIS A C 1
ATOM 1587 O O . HIS A 1 196 ? -1.703 3.453 6.466 1.00 98.56 196 HIS A O 1
ATOM 1593 N N . PHE A 1 197 ? -2.269 1.286 6.501 1.00 97.69 197 PHE A N 1
ATOM 1594 C CA . PHE A 1 197 ? -0.941 0.826 6.896 1.00 97.69 197 PHE A CA 1
ATOM 1595 C C . PHE A 1 197 ? -0.224 0.193 5.704 1.00 97.69 197 PHE A C 1
ATOM 1597 O O . PHE A 1 197 ? -0.818 -0.576 4.946 1.00 97.69 197 PHE A O 1
ATOM 1604 N N . PHE A 1 198 ? 1.052 0.528 5.525 1.00 96.50 198 PHE A N 1
ATOM 1605 C CA . PHE A 1 198 ? 1.870 -0.065 4.468 1.00 96.50 198 PHE A CA 1
ATOM 1606 C C . PHE A 1 198 ? 3.187 -0.612 5.001 1.00 96.50 198 PHE A C 1
ATOM 1608 O O . PHE A 1 198 ? 3.678 -0.160 6.035 1.00 96.50 198 PHE A O 1
ATOM 1615 N N . GLY A 1 199 ? 3.790 -1.549 4.280 1.00 97.88 199 GLY A N 1
ATOM 1616 C CA . GLY A 1 199 ? 5.120 -2.051 4.601 1.00 97.88 199 GLY A CA 1
ATOM 1617 C C . GLY A 1 199 ? 5.698 -2.912 3.489 1.00 97.88 199 GLY A C 1
ATOM 1618 O O . GLY A 1 199 ? 5.234 -2.872 2.354 1.00 97.88 199 GLY A O 1
ATOM 1619 N N . HIS A 1 200 ? 6.694 -3.717 3.846 1.00 98.56 200 HIS A N 1
ATOM 1620 C CA . HIS A 1 200 ? 7.266 -4.736 2.974 1.00 98.56 200 HIS A CA 1
ATOM 1621 C C . HIS A 1 200 ? 7.346 -6.044 3.762 1.00 98.56 200 HIS A C 1
ATOM 1623 O O . HIS A 1 200 ? 7.815 -6.036 4.905 1.00 98.56 200 HIS A O 1
ATOM 1629 N N . ALA A 1 201 ? 6.934 -7.172 3.181 1.00 98.38 201 ALA A N 1
ATOM 1630 C CA . ALA A 1 201 ? 6.964 -8.456 3.888 1.00 98.38 201 ALA A CA 1
ATOM 1631 C C . ALA A 1 201 ? 8.390 -8.845 4.328 1.00 98.38 201 ALA A C 1
ATOM 1633 O O . ALA A 1 201 ? 8.590 -9.365 5.424 1.00 98.38 201 ALA A O 1
ATOM 1634 N N . TRP A 1 202 ? 9.402 -8.518 3.517 1.00 98.06 202 TRP A N 1
ATOM 1635 C CA . TRP A 1 202 ? 10.807 -8.766 3.850 1.00 98.06 202 TRP A CA 1
ATOM 1636 C C . TRP A 1 202 ? 11.304 -7.941 5.042 1.00 98.06 202 TRP A C 1
ATOM 1638 O O . TRP A 1 202 ? 12.107 -8.442 5.820 1.00 98.06 202 TRP A O 1
ATOM 1648 N N . GLN A 1 203 ? 10.792 -6.722 5.235 1.00 97.88 203 GLN A N 1
ATOM 1649 C CA . GLN A 1 203 ? 11.111 -5.910 6.412 1.00 97.88 203 GLN A CA 1
ATOM 1650 C C . GLN A 1 203 ? 10.475 -6.470 7.679 1.00 97.88 203 GLN A C 1
ATOM 1652 O O . GLN A 1 203 ? 11.077 -6.404 8.747 1.00 97.88 203 GLN A O 1
ATOM 1657 N N . VAL A 1 204 ? 9.256 -7.007 7.568 1.00 97.94 204 VAL A N 1
ATOM 1658 C CA . VAL A 1 204 ? 8.582 -7.684 8.682 1.00 97.94 204 VAL A CA 1
ATOM 1659 C C . VAL A 1 204 ? 9.371 -8.928 9.085 1.00 97.94 204 VAL A C 1
ATOM 1661 O O . VAL A 1 204 ? 9.587 -9.134 10.274 1.00 97.94 204 VAL A O 1
ATOM 1664 N N . GLU A 1 205 ? 9.850 -9.714 8.121 1.00 98.06 205 GLU A N 1
ATOM 1665 C CA . GLU A 1 205 ? 10.730 -10.863 8.373 1.00 98.06 205 GLU A CA 1
ATOM 1666 C C . GLU A 1 205 ? 12.055 -10.442 9.032 1.00 98.06 205 GLU A C 1
ATOM 1668 O O . GLU A 1 205 ? 12.429 -11.010 10.053 1.00 98.06 205 GLU A O 1
ATOM 1673 N N . GLU A 1 206 ? 12.730 -9.413 8.507 1.00 97.38 206 GLU A N 1
ATOM 1674 C CA . GLU A 1 206 ? 14.044 -8.945 8.985 1.00 97.38 206 GLU A CA 1
ATOM 1675 C C . GLU A 1 206 ? 14.059 -8.591 10.481 1.00 97.38 206 GLU A C 1
ATOM 1677 O O . GLU A 1 206 ? 15.060 -8.803 11.163 1.00 97.38 206 GLU A O 1
ATOM 1682 N N . ILE A 1 207 ? 12.947 -8.071 11.007 1.00 95.81 207 ILE A N 1
ATOM 1683 C CA . ILE A 1 207 ? 12.835 -7.634 12.409 1.00 95.81 207 ILE A CA 1
ATOM 1684 C C . ILE A 1 207 ? 12.092 -8.625 13.311 1.00 95.81 207 ILE A C 1
ATOM 1686 O O . ILE A 1 207 ? 11.688 -8.233 14.410 1.00 95.81 207 ILE A O 1
ATOM 1690 N N . ASP A 1 208 ? 11.841 -9.851 12.840 1.00 97.06 208 ASP A N 1
ATOM 1691 C CA . ASP A 1 208 ? 10.970 -10.833 13.506 1.00 97.06 208 ASP A CA 1
ATOM 1692 C C . ASP A 1 208 ? 9.602 -10.221 13.897 1.00 97.06 208 ASP A C 1
ATOM 1694 O O . ASP A 1 208 ? 9.090 -10.295 15.018 1.00 97.06 208 ASP A O 1
ATOM 1698 N N . GLY A 1 209 ? 9.035 -9.472 12.950 1.00 97.38 209 GLY A N 1
ATOM 1699 C CA . GLY A 1 209 ? 7.893 -8.585 13.141 1.00 97.38 209 GLY A CA 1
ATOM 1700 C C . GLY A 1 209 ? 6.531 -9.240 12.943 1.00 97.38 209 GLY A C 1
ATOM 1701 O O . GLY A 1 209 ? 5.523 -8.583 13.202 1.00 97.38 209 GLY A O 1
ATOM 1702 N N . TRP A 1 210 ? 6.465 -10.501 12.509 1.00 98.25 210 TRP A N 1
ATOM 1703 C CA . TRP A 1 210 ? 5.204 -11.162 12.140 1.00 98.25 210 TRP A CA 1
ATOM 1704 C C . TRP A 1 210 ? 4.182 -11.163 13.268 1.00 98.25 210 TRP A C 1
ATOM 1706 O O . TRP A 1 210 ? 3.035 -10.795 13.041 1.00 98.25 210 TRP A O 1
ATOM 1716 N N . ARG A 1 211 ? 4.615 -11.449 14.502 1.00 98.12 211 ARG A N 1
ATOM 1717 C CA . ARG A 1 211 ? 3.728 -11.412 15.671 1.00 98.12 211 ARG A CA 1
ATOM 1718 C C . ARG A 1 211 ? 3.158 -10.017 15.930 1.00 98.12 211 ARG A C 1
ATOM 1720 O O . ARG A 1 211 ? 2.014 -9.894 16.338 1.00 98.12 211 ARG A O 1
ATOM 1727 N N . LYS A 1 212 ? 3.941 -8.956 15.696 1.00 98.19 212 LYS A N 1
ATOM 1728 C CA . LYS A 1 212 ? 3.475 -7.564 15.852 1.00 98.19 212 LYS A CA 1
ATOM 1729 C C . LYS A 1 212 ? 2.500 -7.165 14.749 1.00 98.19 212 LYS A C 1
ATOM 1731 O O . LYS A 1 212 ? 1.584 -6.388 14.998 1.00 98.19 212 LYS A O 1
ATOM 1736 N N . LEU A 1 213 ? 2.713 -7.672 13.537 1.00 98.50 213 LEU A N 1
ATOM 1737 C CA . LEU A 1 213 ? 1.790 -7.473 12.430 1.00 98.50 213 LEU A CA 1
ATOM 1738 C C . LEU A 1 213 ? 0.468 -8.183 12.691 1.00 98.50 213 LEU A C 1
ATOM 1740 O O . LEU A 1 213 ? -0.569 -7.534 12.658 1.00 98.50 213 LEU A O 1
ATOM 1744 N N . GLU A 1 214 ? 0.508 -9.471 13.010 1.00 98.50 214 GLU A N 1
ATOM 1745 C CA . GLU A 1 214 ? -0.668 -10.260 13.372 1.00 98.50 214 GLU A CA 1
ATOM 1746 C C . GLU A 1 214 ? -1.452 -9.619 14.523 1.00 98.50 214 GLU A C 1
ATOM 1748 O O . GLU A 1 214 ? -2.664 -9.463 14.437 1.00 98.50 214 GLU A O 1
ATOM 1753 N N . ASP A 1 215 ? -0.755 -9.139 15.551 1.00 98.38 215 ASP A N 1
ATOM 1754 C CA . ASP A 1 215 ? -1.334 -8.403 16.674 1.00 98.38 215 ASP A CA 1
ATOM 1755 C C . ASP A 1 215 ? -2.080 -7.117 16.247 1.00 98.38 215 ASP A C 1
ATOM 1757 O O . ASP A 1 215 ? -3.150 -6.809 16.781 1.00 98.38 215 ASP A O 1
ATOM 1761 N N . LEU A 1 216 ? -1.579 -6.379 15.248 1.00 98.50 216 LEU A N 1
ATOM 1762 C CA . LEU A 1 216 ? -2.309 -5.255 14.649 1.00 98.50 216 LEU A CA 1
ATOM 1763 C C . LEU A 1 216 ? -3.519 -5.732 13.826 1.00 98.50 216 LEU A C 1
ATOM 1765 O O . LEU A 1 216 ? -4.599 -5.155 13.949 1.00 98.50 216 LEU A O 1
ATOM 1769 N N . LEU A 1 217 ? -3.367 -6.777 13.006 1.00 98.50 217 LEU A N 1
ATOM 1770 C CA . LEU A 1 217 ? -4.451 -7.316 12.173 1.00 98.50 217 LEU A CA 1
ATOM 1771 C C . LEU A 1 217 ? -5.605 -7.845 13.033 1.00 98.50 217 LEU A C 1
ATOM 1773 O O . LEU A 1 217 ? -6.759 -7.503 12.782 1.00 98.50 217 LEU A O 1
ATOM 1777 N N . ALA A 1 218 ? -5.295 -8.592 14.092 1.00 98.19 218 ALA A N 1
ATOM 1778 C CA . ALA A 1 218 ? -6.257 -9.092 15.066 1.00 98.19 218 ALA A CA 1
ATOM 1779 C C . ALA A 1 218 ? -7.012 -7.960 15.770 1.00 98.19 218 ALA A C 1
ATOM 1781 O O . ALA A 1 218 ? -8.209 -8.077 16.027 1.00 98.19 218 ALA A O 1
ATOM 1782 N N . HIS A 1 219 ? -6.332 -6.843 16.050 1.00 98.00 219 HIS A N 1
ATOM 1783 C CA . HIS A 1 219 ? -6.960 -5.669 16.655 1.00 98.00 219 HIS A CA 1
ATOM 1784 C C . HIS A 1 219 ? -7.962 -4.986 15.715 1.00 98.00 219 HIS A C 1
ATOM 1786 O O . HIS A 1 219 ? -8.981 -4.470 16.183 1.00 98.00 219 HIS A O 1
ATOM 1792 N N . ILE A 1 220 ? -7.692 -5.005 14.408 1.00 97.44 220 ILE A N 1
ATOM 1793 C CA . ILE A 1 220 ? -8.527 -4.395 13.363 1.00 97.44 220 ILE A CA 1
ATOM 1794 C C . ILE A 1 220 ? -9.703 -5.288 12.962 1.00 97.44 220 ILE A C 1
ATOM 1796 O O . ILE A 1 220 ? -10.794 -4.794 12.663 1.00 97.44 220 ILE A O 1
ATOM 1800 N N . ALA A 1 221 ? -9.476 -6.596 12.906 1.00 95.62 221 ALA A N 1
ATOM 1801 C CA . ALA A 1 221 ? -10.418 -7.548 12.352 1.00 95.62 221 ALA A CA 1
ATOM 1802 C C . ALA A 1 221 ? -11.743 -7.585 13.124 1.00 95.62 221 ALA A C 1
ATOM 1804 O O . ALA A 1 221 ? -11.815 -7.335 14.327 1.00 95.62 221 ALA A O 1
ATOM 1805 N N . PHE A 1 222 ? -12.814 -7.935 12.408 1.00 91.75 222 PHE A N 1
ATOM 1806 C CA . PHE A 1 222 ? -14.139 -8.219 12.976 1.00 91.75 222 PHE A CA 1
ATOM 1807 C C . PHE A 1 222 ? -14.792 -7.069 13.769 1.00 91.75 222 PHE A C 1
ATOM 1809 O O . PHE A 1 222 ? -15.772 -7.282 14.488 1.00 91.75 222 PHE A O 1
ATOM 1816 N N . ARG A 1 223 ? -14.303 -5.831 13.627 1.00 93.81 223 ARG A N 1
ATOM 1817 C CA . ARG A 1 223 ? -14.925 -4.649 14.233 1.00 93.81 223 ARG A CA 1
ATOM 1818 C C . ARG A 1 223 ? -16.166 -4.233 13.446 1.00 93.81 223 ARG A C 1
ATOM 1820 O O . ARG A 1 223 ? -16.154 -4.134 12.220 1.00 93.81 223 ARG A O 1
ATOM 1827 N N . LYS A 1 224 ? -17.245 -3.927 14.171 1.00 86.75 224 LYS A N 1
ATOM 1828 C CA . LYS A 1 224 ? -18.439 -3.296 13.593 1.00 86.75 224 LYS A CA 1
ATOM 1829 C C . LYS A 1 224 ? -18.019 -1.905 13.077 1.00 86.75 224 LYS A C 1
ATOM 1831 O O . LYS A 1 224 ? -17.353 -1.181 13.811 1.00 86.75 224 LYS A O 1
ATOM 1836 N N . ASN A 1 225 ? -18.395 -1.548 11.844 1.00 89.44 225 ASN A N 1
ATOM 1837 C CA . ASN A 1 225 ? -18.072 -0.289 11.126 1.00 89.44 225 ASN A CA 1
ATOM 1838 C C . ASN A 1 225 ? -16.694 -0.183 10.448 1.00 89.44 225 ASN A C 1
ATOM 1840 O O . ASN A 1 225 ? -16.362 0.875 9.912 1.00 89.44 225 ASN A O 1
ATOM 1844 N N . VAL A 1 226 ? -15.924 -1.273 10.397 1.00 95.50 226 VAL A N 1
ATOM 1845 C CA . VAL A 1 226 ? -14.721 -1.351 9.555 1.00 95.50 226 VAL A CA 1
ATOM 1846 C C . VAL A 1 226 ? -15.076 -1.901 8.180 1.00 95.50 226 VAL A C 1
ATOM 1848 O O . VAL A 1 226 ? -15.677 -2.968 8.067 1.00 95.50 226 VAL A O 1
ATOM 1851 N N . THR A 1 227 ? -14.650 -1.199 7.130 1.00 95.75 227 THR A N 1
ATOM 1852 C CA . THR A 1 227 ? -14.680 -1.704 5.753 1.00 95.75 227 THR A CA 1
ATOM 1853 C C . THR A 1 227 ? -13.250 -1.895 5.258 1.00 95.75 227 THR A C 1
ATOM 1855 O O . THR A 1 227 ? -12.550 -0.926 4.965 1.00 95.75 227 THR A O 1
ATOM 1858 N N . CYS A 1 228 ? -12.807 -3.148 5.168 1.00 97.06 228 CYS A N 1
ATOM 1859 C CA . CYS A 1 228 ? -11.503 -3.492 4.604 1.00 97.06 228 CYS A CA 1
ATOM 1860 C C . CYS A 1 228 ? -11.588 -3.489 3.074 1.00 97.06 228 CYS A C 1
ATOM 1862 O O . CYS A 1 228 ? -12.353 -4.260 2.492 1.00 97.06 228 CYS A O 1
ATOM 1864 N N . VAL A 1 229 ? -10.804 -2.630 2.430 1.00 97.62 229 VAL A N 1
ATOM 1865 C CA . VAL A 1 229 ? -10.826 -2.422 0.978 1.00 97.62 229 VAL A CA 1
ATOM 1866 C C . VAL A 1 229 ? -9.410 -2.382 0.422 1.00 97.62 229 VAL A C 1
ATOM 1868 O O . VAL A 1 229 ? -8.460 -2.007 1.111 1.00 97.62 229 VAL A O 1
ATOM 1871 N N . THR A 1 230 ? -9.260 -2.759 -0.843 1.00 98.56 230 THR A N 1
ATOM 1872 C CA . THR A 1 230 ? -8.010 -2.510 -1.568 1.00 98.56 230 THR A CA 1
ATOM 1873 C C . THR A 1 230 ? -7.874 -1.022 -1.916 1.00 98.56 230 THR A C 1
ATOM 1875 O O . THR A 1 230 ? -8.831 -0.247 -1.803 1.00 98.56 230 THR A O 1
ATOM 1878 N N . ILE A 1 231 ? -6.693 -0.598 -2.373 1.00 97.94 231 ILE A N 1
ATOM 1879 C CA . ILE A 1 231 ? -6.459 0.793 -2.785 1.00 97.94 231 ILE A CA 1
ATOM 1880 C C . ILE A 1 231 ? -7.400 1.202 -3.928 1.00 97.94 231 ILE A C 1
ATOM 1882 O O . ILE A 1 231 ? -8.004 2.277 -3.871 1.00 97.94 231 ILE A O 1
ATOM 1886 N N . THR A 1 232 ? -7.575 0.350 -4.941 1.00 98.19 232 THR A N 1
ATOM 1887 C CA . THR A 1 232 ? -8.489 0.642 -6.053 1.00 98.19 232 THR A CA 1
ATOM 1888 C C . THR A 1 232 ? -9.946 0.679 -5.599 1.00 98.19 232 THR A C 1
ATOM 1890 O O . THR A 1 232 ? -10.703 1.535 -6.059 1.00 98.19 232 THR A O 1
ATOM 1893 N N . GLU A 1 233 ? -10.368 -0.229 -4.717 1.00 97.81 233 GLU A N 1
ATOM 1894 C CA . GLU A 1 233 ? -11.734 -0.235 -4.179 1.00 97.81 233 GLU A CA 1
ATOM 1895 C C . GLU A 1 233 ? -12.034 1.059 -3.414 1.00 97.81 233 GLU A C 1
ATOM 1897 O O . GLU A 1 233 ? -13.043 1.711 -3.687 1.00 97.81 233 GLU A O 1
ATOM 1902 N N . HIS A 1 234 ? -11.120 1.486 -2.538 1.00 97.06 234 HIS A N 1
ATOM 1903 C CA . HIS A 1 234 ? -11.215 2.773 -1.854 1.00 97.06 234 HIS A CA 1
ATOM 1904 C C . HIS A 1 234 ? -11.288 3.938 -2.849 1.00 97.06 234 HIS A C 1
ATOM 1906 O O . HIS A 1 234 ? -12.174 4.787 -2.753 1.00 97.06 234 HIS A O 1
ATOM 1912 N N . ALA A 1 235 ? -10.405 3.959 -3.853 1.00 96.56 235 ALA A N 1
ATOM 1913 C CA . ALA A 1 235 ? -10.397 5.024 -4.846 1.00 96.56 235 ALA A CA 1
ATOM 1914 C C . ALA A 1 235 ? -11.723 5.102 -5.626 1.00 96.56 235 ALA A C 1
ATOM 1916 O O . ALA A 1 235 ? -12.256 6.187 -5.854 1.00 96.56 235 ALA A O 1
ATOM 1917 N N . LYS A 1 236 ? -12.311 3.959 -5.994 1.00 96.25 236 LYS A N 1
ATOM 1918 C CA . LYS A 1 236 ? -13.627 3.915 -6.649 1.00 96.25 236 LYS A CA 1
ATOM 1919 C C . LYS A 1 236 ? -14.730 4.494 -5.771 1.00 96.25 236 LYS A C 1
ATOM 1921 O O . LYS A 1 236 ? -15.538 5.275 -6.267 1.00 96.25 236 LYS A O 1
ATOM 1926 N N . LEU A 1 237 ? -14.738 4.154 -4.485 1.00 93.94 237 LEU A N 1
ATOM 1927 C CA . LEU A 1 237 ? -15.732 4.646 -3.532 1.00 93.94 237 LEU A CA 1
ATOM 1928 C C . LEU A 1 237 ? -15.629 6.159 -3.303 1.00 93.94 237 LEU A C 1
ATOM 1930 O O . LEU A 1 237 ? -16.662 6.820 -3.218 1.00 93.94 237 LEU A O 1
ATOM 1934 N N . CYS A 1 238 ? -14.414 6.707 -3.238 1.00 92.19 238 CYS A N 1
ATOM 1935 C CA . CYS A 1 238 ? -14.196 8.116 -2.900 1.00 92.19 238 CYS A CA 1
ATOM 1936 C C . CYS A 1 238 ? -14.189 9.067 -4.103 1.00 92.19 238 CYS A C 1
ATOM 1938 O O . CYS A 1 238 ? -14.578 10.220 -3.946 1.00 92.19 238 CYS A O 1
ATOM 1940 N N . TYR A 1 239 ? -13.751 8.616 -5.283 1.00 93.31 239 TYR A N 1
ATOM 1941 C CA . TYR A 1 239 ? -13.470 9.517 -6.413 1.00 93.31 239 TYR A CA 1
ATOM 1942 C C . TYR A 1 239 ? -14.260 9.205 -7.684 1.00 93.31 239 TYR A C 1
ATOM 1944 O O . TYR A 1 239 ? -14.347 10.057 -8.564 1.00 93.31 239 TYR A O 1
ATOM 1952 N N . TYR A 1 240 ? -14.832 8.002 -7.803 1.00 90.81 240 TYR A N 1
ATOM 1953 C CA . TYR A 1 240 ? -15.451 7.533 -9.052 1.00 90.81 240 TYR A CA 1
ATOM 1954 C C . TYR A 1 240 ? -16.892 7.040 -8.888 1.00 90.81 240 TYR A C 1
ATOM 1956 O O . TYR A 1 240 ? -17.519 6.628 -9.859 1.00 90.81 240 TYR A O 1
ATOM 1964 N N . SER A 1 241 ? -17.457 7.134 -7.686 1.00 75.50 241 SER A N 1
ATOM 1965 C CA . SER A 1 241 ? -18.813 6.695 -7.337 1.00 75.50 241 SER A CA 1
ATOM 1966 C C . SER A 1 241 ? -19.938 7.520 -7.992 1.00 75.50 241 SER A C 1
ATOM 1968 O O . SER A 1 241 ? -21.105 7.147 -7.886 1.00 75.50 241 SER A O 1
ATOM 1970 N N . GLY A 1 242 ? -19.597 8.590 -8.724 1.00 59.06 242 GLY A N 1
ATOM 1971 C CA . GLY A 1 242 ? -20.511 9.391 -9.550 1.00 59.06 242 GLY A CA 1
ATOM 1972 C C . GLY A 1 242 ? -20.358 9.219 -11.070 1.00 59.06 242 GLY A C 1
ATOM 1973 O O . GLY A 1 242 ? -21.122 9.826 -11.813 1.00 59.06 242 GLY A O 1
ATOM 1974 N N . ALA A 1 243 ? -19.400 8.417 -11.547 1.00 45.09 243 ALA A N 1
ATOM 1975 C CA . ALA A 1 243 ? -19.212 8.153 -12.974 1.00 45.09 243 ALA A CA 1
ATOM 1976 C C . ALA A 1 243 ? -20.045 6.927 -13.385 1.00 45.09 243 ALA A C 1
ATOM 1978 O O . ALA A 1 243 ? -19.565 5.795 -13.336 1.00 45.09 243 ALA A O 1
ATOM 1979 N N . LYS A 1 244 ? -21.319 7.157 -13.714 1.00 35.09 244 LYS A N 1
ATOM 1980 C CA . LYS A 1 244 ? -22.131 6.218 -14.498 1.00 35.09 244 LYS A CA 1
ATOM 1981 C C . LYS A 1 244 ? -22.050 6.581 -15.971 1.00 35.09 244 LYS A C 1
ATOM 1983 O O . LYS A 1 244 ? -22.060 7.798 -16.256 1.00 35.09 244 LYS A O 1
#

Secondary structure (DSSP, 8-state):
-PPPPEEEEEEEES--THHHHHHHHHHHTT--EEEEE-GGGBTTTB-HHHHHHHHHHSEEEE--SS---GGGS-HHHHHHHHHHHHHHHHHHHSS---EEE-GGG---HHHHHHHHHTT-SEEE-------S--SSTTSB--SEESS------HHHHHHHHHH-TT----HHHHHSHHHHHHHHHHHHHHH-EEEEEEE-HHHHHHTT-HHHHHHHHHHHTT-TTEEE--HHHHHIIIIITT--

pLDDT: mean 95.01, std 8.24, range [35.09, 98.88]

Foldseek 3Di:
DPFAFAEEAEEAEDDFPLVLVVLVLCVVQVFEYEYEDQQCCEVPGHDLVSVLVSVVGYAYAYCFNHLDQLVVDDLVNLLCRQQVSQVSVCVSNVDGHAEYEHRQQHDDPSSLVSNVVSRHLAYEGAAEQDFAADPGRPYHYAHAELALDADDDPVSQVSLCVLPVVLRDDSVVNRVRLVSLLVSVVSCSRVPGYHYYYYHSVRCVVVVNVVSVSSSSVSLGPDDNYDRDYSVRVSCVPPVVPPD

Nearest PDB structures (foldseek):
  6dq3-assembly2_B  TM=9.373E-01  e=2.870E-09  Streptococcus pyogenes
  5lgc-assembly1_A  TM=7.627E-01  e=4.991E-09  Arthrobacter sp. AW19M34-1
  7ax7-assembly1_A  TM=7.085E-01  e=5.485E-08  uncultured bacterium
  2c79-assembly1_A  TM=7.401E-01  e=2.397E-07  Acetivibrio thermocellus
  8hfa-assembly5_E  TM=7.138E-01  e=1.515E-06  Verticillium dahliae

Radius of gyration: 17.19 Å; Cα contacts (8 Å, |Δi|>4): 468; chains: 1; bounding box: 41×37×44 Å

Solvent-accessible surface area (backbone atoms only — not comparable to full-atom values): 12839 Å² total; per-residue (Å²): 129,86,81,28,58,23,38,36,32,33,38,32,44,72,55,33,61,56,42,56,64,49,48,56,54,32,53,76,47,71,42,34,39,24,37,19,35,31,53,75,39,56,73,76,44,25,48,68,66,58,52,49,56,53,47,74,79,27,46,56,25,28,20,28,31,79,60,56,54,48,77,80,50,57,67,72,56,40,44,48,29,54,43,49,19,40,56,55,48,24,68,73,65,75,48,89,47,41,33,33,39,43,39,94,38,44,70,54,73,68,52,48,49,46,45,50,74,60,60,33,74,29,21,37,37,63,54,53,43,36,46,61,80,59,95,43,56,60,55,30,56,20,30,41,53,67,52,67,49,77,83,83,55,74,70,26,39,54,47,38,31,72,74,35,79,85,46,72,72,44,62,73,44,40,46,41,27,47,64,48,44,48,55,54,46,57,54,26,58,65,70,22,38,32,49,26,40,33,41,37,52,66,60,24,58,76,66,71,29,58,67,50,50,50,54,39,46,64,70,60,36,91,46,89,56,62,43,63,29,29,65,58,56,47,43,40,66,76,77,43,73,82,74,126